Protein AF-0000000072250663 (afdb_homodimer)

Secondary structure (DSSP, 8-state):
-HHHHHHHHHHHHHHHHHIIIIIGGGT--HHHHHHHHHHHHHHHHHHHHHHHHHHHHHHSTTS--HHHHHHHHHHHHHHHHHHHHHHTT--GGGGGGHHHHHHHHHHHHHHHHHHHHHH--/-HHHHHHHHHHHHHHHHHHHHHTGGGT--HHHHHHHHHHHHHHHHHHHHHHHHHHHHHHSTTS--HHHHHHHHHHHHHHHHHHHHHHTT--GGGGGGHHHHHHHHHHHHHHHHHHHHHH--

Sequence (242 aa):
MWIAISALNLAFAVMLGAFGAHGLKAHAGPEQLAWWQTATDYFFYHALGLLALGILSKVLPHFPIKLSFLLIQIGILFFCGSLYIMALGLPRILGAITPIGGALMIAGWLVLAWNAFKYAKMWIAISALNLAFAVMLGAFGAHGLKAHAGPEQLAWWQTATDYFFYHALGLLALGILSKVLPHFPIKLSFLLIQIGILFFCGSLYIMALGLPRILGAITPIGGALMIAGWLVLAWNAFKYAK

Organism: Acinetobacter pittii (strain PHEA-2) (NCBI:txid871585)

pLDDT: mean 95.32, std 4.96, range [65.88, 98.88]

Solvent-accessible surface area (backbone atoms only — not comparable to full-atom values): 11766 Å² total; per-residue (Å²): 82,50,48,18,52,18,22,46,43,43,23,49,30,48,53,52,43,51,39,47,72,65,58,42,57,79,75,44,54,72,68,30,49,50,35,35,50,51,22,33,50,54,41,40,55,49,22,51,48,41,34,51,50,33,49,47,44,70,76,38,73,83,59,87,50,64,66,28,53,51,29,33,53,53,9,44,51,34,24,27,45,30,29,43,46,37,35,74,68,46,67,65,74,43,57,70,43,26,61,54,10,48,49,30,32,52,48,13,54,49,50,44,51,53,42,39,72,71,67,66,115,112,51,47,59,52,17,52,51,45,42,54,48,30,51,51,52,42,50,38,46,73,67,57,44,60,80,77,44,54,74,67,30,50,50,34,37,49,52,22,32,52,53,40,42,54,48,20,52,47,40,34,51,49,33,53,42,45,67,77,38,72,85,59,88,50,64,64,30,53,51,30,32,53,52,9,45,50,35,24,28,45,30,28,42,46,38,33,74,67,46,68,66,74,43,56,69,42,26,59,54,10,49,49,31,31,28,49,13,26,44,50,44,17,53,42,24,65,72,70,50,104

Structure (mmCIF, N/CA/C/O backbone):
data_AF-0000000072250663-model_v1
#
loop_
_entity.id
_entity.type
_entity.pdbx_description
1 polymer 'CTP synthetase'
#
loop_
_atom_site.group_PDB
_atom_site.id
_atom_site.type_symbol
_atom_site.label_atom_id
_atom_site.label_alt_id
_atom_site.label_comp_id
_atom_site.label_asym_id
_atom_site.label_entity_id
_atom_site.label_seq_id
_atom_site.pdbx_PDB_ins_code
_atom_site.Cartn_x
_atom_site.Cartn_y
_atom_site.Cartn_z
_atom_site.occupancy
_atom_site.B_iso_or_equiv
_atom_site.auth_seq_id
_atom_site.auth_comp_id
_atom_site.auth_asym_id
_atom_site.auth_atom_id
_atom_site.pdbx_PDB_model_num
ATOM 1 N N . MET A 1 1 ? -2.164 10.914 14.25 1 91.94 1 MET A N 1
ATOM 2 C CA . MET A 1 1 ? -3.055 9.766 14.336 1 91.94 1 MET A CA 1
ATOM 3 C C . MET A 1 1 ? -3.207 9.102 12.969 1 91.94 1 MET A C 1
ATOM 5 O O . MET A 1 1 ? -2.965 7.898 12.828 1 91.94 1 MET A O 1
ATOM 9 N N . TRP A 1 2 ? -3.322 9.812 11.938 1 96.31 2 TRP A N 1
ATOM 10 C CA . TRP A 1 2 ? -3.691 9.227 10.648 1 96.31 2 TRP A CA 1
ATOM 11 C C . TRP A 1 2 ? -2.467 8.672 9.93 1 96.31 2 TRP A C 1
ATOM 13 O O . TRP A 1 2 ? -2.58 7.758 9.109 1 96.31 2 TRP A O 1
ATOM 23 N N . ILE A 1 3 ? -1.306 9.172 10.25 1 97.56 3 ILE A N 1
ATOM 24 C CA . ILE A 1 3 ? -0.095 8.547 9.727 1 97.56 3 ILE A CA 1
ATOM 25 C C . ILE A 1 3 ? 0.054 7.145 10.297 1 97.56 3 ILE A C 1
ATOM 27 O O . ILE A 1 3 ? 0.344 6.195 9.562 1 97.56 3 ILE A O 1
ATOM 31 N N . ALA A 1 4 ? -0.204 6.992 11.555 1 97.94 4 ALA A N 1
ATOM 32 C CA . ALA A 1 4 ? -0.129 5.684 12.203 1 97.94 4 ALA A CA 1
ATOM 33 C C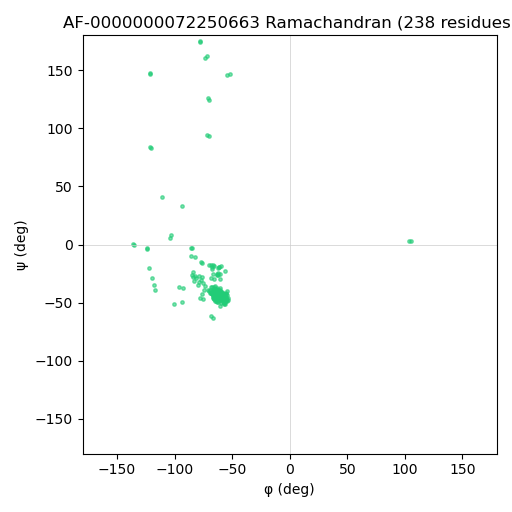 . ALA A 1 4 ? -1.173 4.727 11.633 1 97.94 4 ALA A C 1
ATOM 35 O O . ALA A 1 4 ? -0.864 3.574 11.32 1 97.94 4 ALA A O 1
ATOM 36 N N . ILE A 1 5 ? -2.332 5.18 11.477 1 98.12 5 ILE A N 1
ATOM 37 C CA . ILE A 1 5 ? -3.41 4.352 10.938 1 98.12 5 ILE A CA 1
ATOM 38 C C . ILE A 1 5 ? -3.078 3.934 9.508 1 98.12 5 ILE A C 1
ATOM 40 O O . ILE A 1 5 ? -3.289 2.779 9.133 1 98.12 5 ILE A O 1
ATOM 44 N N . SER A 1 6 ? -2.594 4.852 8.734 1 98.62 6 SER A N 1
ATOM 45 C CA . SER A 1 6 ? -2.217 4.539 7.355 1 98.62 6 SER A CA 1
ATOM 46 C C . SER A 1 6 ? -1.122 3.479 7.312 1 98.62 6 SER A C 1
ATOM 48 O O . SER A 1 6 ? -1.175 2.561 6.488 1 98.62 6 SER A O 1
ATOM 50 N N . ALA A 1 7 ? -0.166 3.627 8.172 1 98.62 7 ALA A N 1
ATOM 51 C CA . ALA A 1 7 ? 0.925 2.658 8.242 1 98.62 7 ALA A CA 1
ATOM 52 C C . ALA A 1 7 ? 0.412 1.279 8.648 1 98.62 7 ALA A C 1
ATOM 54 O O . ALA A 1 7 ? 0.867 0.261 8.125 1 98.62 7 ALA A O 1
ATOM 55 N N . LEU A 1 8 ? -0.469 1.208 9.57 1 98.56 8 LEU A N 1
ATOM 56 C CA . LEU A 1 8 ? -1.088 -0.053 9.961 1 98.56 8 LEU A CA 1
ATOM 57 C C . LEU A 1 8 ? -1.859 -0.665 8.797 1 98.56 8 LEU A C 1
ATOM 59 O O . LEU A 1 8 ? -1.795 -1.875 8.57 1 98.56 8 LEU A O 1
ATOM 63 N N . ASN A 1 9 ? -2.588 0.158 8.141 1 98.81 9 ASN A N 1
ATOM 64 C CA . ASN A 1 9 ? -3.287 -0.315 6.949 1 98.81 9 ASN A CA 1
ATOM 65 C C . ASN A 1 9 ? -2.324 -0.932 5.938 1 98.81 9 ASN A C 1
ATOM 67 O O . ASN A 1 9 ? -2.609 -1.981 5.363 1 98.81 9 ASN A O 1
ATOM 71 N N . LEU A 1 10 ? -1.223 -0.231 5.688 1 98.81 10 LEU A N 1
ATOM 72 C CA . LEU A 1 10 ? -0.253 -0.729 4.715 1 98.81 10 LEU A CA 1
ATOM 73 C C . LEU A 1 10 ? 0.358 -2.045 5.184 1 98.81 10 LEU A C 1
ATOM 75 O O . LEU A 1 10 ? 0.553 -2.963 4.387 1 98.81 10 LEU A O 1
ATOM 79 N N . ALA A 1 11 ? 0.622 -2.193 6.477 1 98.62 11 ALA A N 1
ATOM 80 C CA . ALA A 1 11 ? 1.111 -3.457 7.027 1 98.62 11 ALA A CA 1
ATOM 81 C C . ALA A 1 11 ? 0.094 -4.574 6.82 1 98.62 11 ALA A C 1
ATOM 83 O O . ALA A 1 11 ? 0.45 -5.672 6.387 1 98.62 11 ALA A O 1
ATOM 84 N N . PHE A 1 12 ? -1.12 -4.289 7.078 1 98.5 12 PHE A N 1
ATOM 85 C CA . PHE A 1 12 ? -2.172 -5.289 6.918 1 98.5 12 PHE A CA 1
ATOM 86 C C . PHE A 1 12 ? -2.348 -5.656 5.453 1 98.5 12 PHE A C 1
ATOM 88 O O . PHE A 1 12 ? -2.58 -6.824 5.125 1 98.5 12 PHE A O 1
ATOM 95 N N . ALA A 1 13 ? -2.271 -4.66 4.609 1 98.44 13 ALA A N 1
ATOM 96 C CA . ALA A 1 13 ? -2.396 -4.934 3.182 1 98.44 13 ALA A CA 1
ATOM 97 C C . ALA A 1 13 ? -1.308 -5.895 2.711 1 98.44 13 ALA A C 1
ATOM 99 O O . ALA A 1 13 ? -1.574 -6.809 1.926 1 98.44 13 ALA A O 1
ATOM 100 N N . VAL A 1 14 ? -0.106 -5.66 3.234 1 98 14 VAL A N 1
ATOM 101 C CA . VAL A 1 14 ? 0.982 -6.562 2.879 1 98 14 VAL A CA 1
ATOM 102 C C . VAL A 1 14 ? 0.678 -7.969 3.4 1 98 14 VAL A C 1
ATOM 104 O O . VAL A 1 14 ? 0.829 -8.953 2.672 1 98 14 VAL A O 1
ATOM 107 N N . MET A 1 15 ? 0.278 -8.078 4.59 1 96.44 15 MET A N 1
ATOM 108 C CA . MET A 1 15 ? -0.021 -9.367 5.215 1 96.44 15 MET A CA 1
ATOM 109 C C . MET A 1 15 ? -1.106 -10.109 4.441 1 96.44 15 MET A C 1
ATOM 111 O O . MET A 1 15 ? -0.959 -11.289 4.137 1 96.44 15 MET A O 1
ATOM 115 N N . LEU A 1 16 ? -2.133 -9.422 4.129 1 96.69 16 LEU A N 1
ATOM 116 C CA . LEU A 1 16 ? -3.262 -10.031 3.438 1 96.69 16 LEU A CA 1
ATOM 117 C C . LEU A 1 16 ? -2.896 -10.367 1.996 1 96.69 16 LEU A C 1
ATOM 119 O O . LEU A 1 16 ? -3.33 -11.398 1.467 1 96.69 16 LEU A O 1
ATOM 123 N N . GLY A 1 17 ? -2.162 -9.5 1.396 1 94.81 17 GLY A N 1
ATOM 124 C CA . GLY A 1 17 ? -1.666 -9.828 0.07 1 94.81 1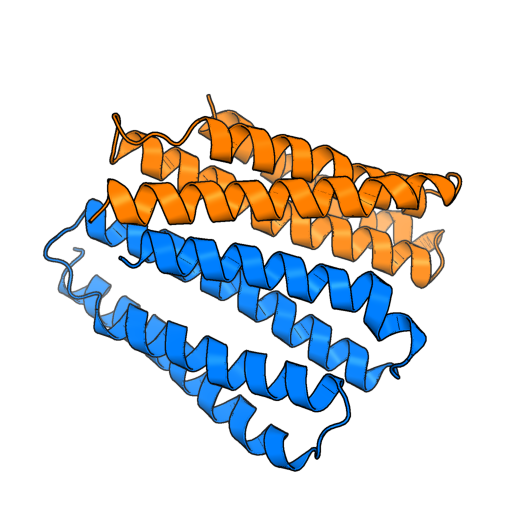7 GLY A CA 1
ATOM 125 C C . GLY A 1 17 ? -0.814 -11.078 0.045 1 94.81 17 GLY A C 1
ATOM 126 O O . GLY A 1 17 ? -0.962 -11.922 -0.845 1 94.81 17 GLY A O 1
ATOM 127 N N . ALA A 1 18 ? 0.094 -11.227 0.979 1 89.06 18 ALA A N 1
ATOM 128 C CA . ALA A 1 18 ? 0.933 -12.422 1.096 1 89.06 18 ALA A CA 1
ATOM 129 C C . ALA A 1 18 ? 0.086 -13.672 1.314 1 89.06 18 ALA A C 1
ATOM 131 O O . ALA A 1 18 ? 0.34 -14.711 0.708 1 89.06 18 ALA A O 1
ATOM 132 N N . PHE A 1 19 ? 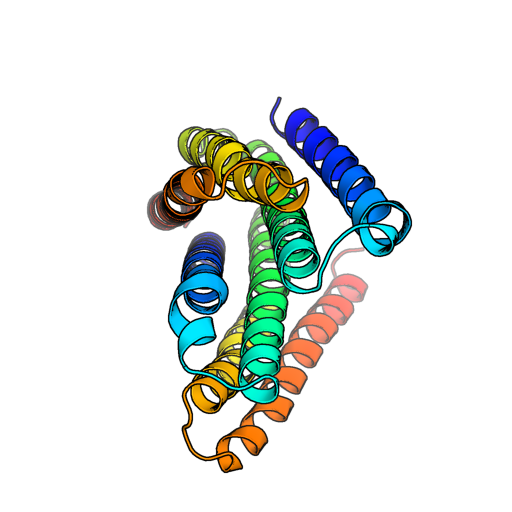-0.857 -13.562 2.094 1 90.19 19 PHE A N 1
ATOM 133 C CA . PHE A 1 19 ? -1.764 -14.672 2.344 1 90.19 19 PHE A CA 1
ATOM 134 C C . PHE A 1 19 ? -2.49 -15.078 1.065 1 90.19 19 PHE A C 1
ATOM 136 O O . PHE A 1 19 ? -2.715 -16.266 0.822 1 90.19 19 PHE A O 1
ATOM 143 N N . GLY A 1 20 ? -2.916 -14.148 0.324 1 89.5 20 GLY A N 1
ATOM 144 C CA . GLY A 1 20 ? -3.551 -14.438 -0.952 1 89.5 20 GLY A CA 1
ATOM 145 C C . GLY A 1 20 ? -2.656 -15.211 -1.903 1 89.5 20 GLY A C 1
ATOM 146 O O . GLY A 1 20 ? -3.096 -16.172 -2.525 1 89.5 20 GLY A O 1
ATOM 147 N N . ALA A 1 21 ? -1.421 -14.883 -1.973 1 82.56 21 ALA A N 1
ATOM 148 C CA . ALA A 1 21 ? -0.472 -15.453 -2.924 1 82.56 21 ALA A CA 1
ATOM 149 C C . ALA A 1 21 ? 0.012 -16.828 -2.461 1 82.56 21 ALA A C 1
ATOM 151 O O . ALA A 1 21 ? 0.328 -17.688 -3.283 1 82.56 21 ALA A O 1
ATOM 152 N N . HIS A 1 22 ? 0.017 -17.094 -1.148 1 78.62 22 HIS A N 1
ATOM 153 C CA . HIS A 1 22 ? 0.624 -18.328 -0.64 1 78.62 22 HIS A CA 1
ATOM 154 C C . HIS A 1 22 ? -0.415 -19.219 0.034 1 78.62 22 HIS A C 1
ATOM 156 O O . HIS A 1 22 ? -0.394 -20.438 -0.134 1 78.62 22 HIS A O 1
ATOM 162 N N . GLY A 1 23 ? -1.2 -18.672 0.668 1 79.62 23 GLY A N 1
ATOM 163 C CA . GLY A 1 23 ? -2.131 -19.422 1.495 1 79.62 23 GLY A CA 1
ATOM 164 C C . GLY A 1 23 ? -3.447 -19.703 0.8 1 79.62 23 GLY A C 1
ATOM 165 O O . GLY A 1 23 ? -3.869 -20.859 0.712 1 79.62 23 GLY A O 1
ATOM 166 N N . LEU A 1 24 ? -4.086 -18.766 0.216 1 85.88 24 LEU A N 1
ATOM 167 C CA . LEU A 1 24 ? -5.426 -18.859 -0.351 1 85.88 24 LEU A CA 1
ATOM 168 C C . LEU A 1 24 ? -5.395 -19.578 -1.694 1 85.88 24 LEU A C 1
ATOM 170 O O . LEU A 1 24 ? -6.344 -20.281 -2.049 1 85.88 24 LEU A O 1
ATOM 174 N N . LYS A 1 25 ? -4.305 -19.438 -2.379 1 81.31 25 LYS A N 1
ATOM 175 C CA . LYS A 1 25 ? -4.188 -19.969 -3.732 1 81.31 25 LYS A CA 1
ATOM 176 C C . LYS A 1 25 ? -4.379 -21.484 -3.744 1 81.31 25 LYS A C 1
ATOM 178 O O . LYS A 1 25 ? -4.922 -22.047 -4.703 1 81.31 25 LYS A O 1
ATOM 183 N N . ALA A 1 26 ? -4.129 -22.141 -2.705 1 83.44 26 ALA A N 1
ATOM 184 C CA . ALA A 1 26 ? -4.207 -23.594 -2.615 1 83.44 26 ALA A CA 1
ATOM 185 C C . ALA A 1 26 ? -5.645 -24.047 -2.381 1 83.44 26 ALA A C 1
ATOM 187 O O . ALA A 1 26 ? -5.969 -25.219 -2.578 1 83.44 26 ALA A O 1
ATOM 188 N N . HIS A 1 27 ? -6.484 -23.141 -2.1 1 87.25 27 HIS A N 1
ATOM 189 C CA . HIS A 1 27 ? -7.785 -23.594 -1.621 1 87.25 27 HIS A CA 1
ATOM 190 C C . HIS A 1 27 ? -8.922 -22.828 -2.289 1 87.25 27 HIS A C 1
ATOM 192 O O . HIS A 1 27 ? -10.094 -23.125 -2.064 1 87.25 27 HIS A O 1
ATOM 198 N N . ALA A 1 28 ? -8.625 -21.953 -3.115 1 90.62 28 ALA A N 1
ATOM 199 C CA . ALA A 1 28 ? -9.656 -21.047 -3.646 1 90.62 28 ALA A CA 1
ATOM 200 C C . ALA A 1 28 ? -9.734 -21.156 -5.168 1 90.62 28 ALA A C 1
ATOM 202 O O . ALA A 1 28 ? -8.734 -21.438 -5.828 1 90.62 28 ALA A O 1
ATOM 203 N N . GLY A 1 29 ? -10.938 -20.984 -5.637 1 91.56 29 GLY A N 1
ATOM 204 C CA . GLY A 1 29 ? -11.125 -20.922 -7.078 1 91.56 29 GLY A CA 1
ATOM 205 C C . GLY A 1 29 ? -10.734 -19.578 -7.672 1 91.56 29 GLY A C 1
ATOM 206 O O . GLY A 1 29 ? -10.352 -18.672 -6.945 1 91.56 29 GLY A O 1
ATOM 207 N N . PRO A 1 30 ? -10.781 -19.453 -9 1 91.06 30 PRO A N 1
ATOM 208 C CA . PRO A 1 30 ? -10.344 -18.234 -9.688 1 91.06 30 PRO A CA 1
ATOM 209 C C . PRO A 1 30 ? -11.148 -17.016 -9.281 1 91.06 30 PRO A C 1
ATOM 211 O O . PRO A 1 30 ? -10.586 -15.914 -9.172 1 91.06 30 PRO A O 1
ATOM 214 N N . GLU A 1 31 ? -12.438 -17.188 -9.117 1 93.62 31 GLU A N 1
ATOM 215 C CA . GLU A 1 31 ? -13.266 -16.047 -8.734 1 93.62 31 GLU A CA 1
ATOM 216 C C . GLU A 1 31 ? -12.898 -15.531 -7.355 1 93.62 31 GLU A C 1
ATOM 218 O O . GLU A 1 31 ? -12.797 -14.32 -7.148 1 93.62 31 GLU A O 1
ATOM 223 N N . GLN A 1 32 ? -12.742 -16.391 -6.441 1 94.94 32 GLN A N 1
ATOM 224 C CA . GLN A 1 32 ? -12.344 -16.031 -5.086 1 94.94 32 GLN A CA 1
ATOM 225 C C . GLN A 1 32 ? -10.992 -15.336 -5.07 1 94.94 32 GLN A C 1
ATOM 227 O O . GLN A 1 32 ? -10.805 -14.344 -4.355 1 94.94 32 GLN A O 1
ATOM 232 N N . LEU A 1 33 ? -10.125 -15.805 -5.883 1 93.62 33 LEU A N 1
ATOM 233 C CA . LEU A 1 33 ? -8.805 -15.195 -5.973 1 93.62 33 LEU A CA 1
ATOM 234 C C . LEU A 1 33 ? -8.883 -13.797 -6.57 1 93.62 33 LEU A C 1
ATOM 236 O O . LEU A 1 33 ? -8.156 -12.898 -6.148 1 93.62 33 LEU A O 1
ATOM 240 N N . ALA A 1 34 ? -9.734 -13.648 -7.477 1 94.25 34 ALA A N 1
ATOM 241 C CA . ALA A 1 34 ? -9.93 -12.336 -8.086 1 94.25 34 ALA A CA 1
ATOM 242 C C . ALA A 1 34 ? -10.484 -11.336 -7.07 1 94.25 34 ALA A C 1
ATOM 244 O O . ALA A 1 34 ? -10.055 -10.18 -7.031 1 94.25 34 ALA A O 1
ATOM 245 N N . TRP A 1 35 ? -11.43 -11.773 -6.262 1 96.06 35 TRP A N 1
ATOM 246 C CA . TRP A 1 35 ? -11.953 -10.922 -5.203 1 96.06 35 TRP A CA 1
ATOM 247 C C . TRP A 1 35 ? -10.852 -10.516 -4.23 1 96.06 35 TRP A C 1
ATOM 249 O O . TRP A 1 35 ? -10.75 -9.344 -3.854 1 96.06 35 TRP A O 1
ATOM 259 N N . TRP A 1 36 ? -10.094 -11.414 -3.865 1 97 36 TRP A N 1
ATOM 260 C CA . TRP A 1 36 ? -9.023 -11.148 -2.912 1 97 36 TRP A CA 1
ATOM 261 C C . TRP A 1 36 ? -8.016 -10.156 -3.484 1 97 36 TRP A C 1
ATOM 263 O O . TRP A 1 36 ? -7.602 -9.219 -2.797 1 97 36 TRP A O 1
ATOM 273 N N . GLN A 1 37 ? -7.691 -10.383 -4.715 1 95.62 37 GLN A N 1
ATOM 274 C CA . GLN A 1 37 ? -6.738 -9.477 -5.355 1 95.62 37 GLN A CA 1
ATOM 275 C C . GLN A 1 37 ? -7.301 -8.062 -5.445 1 95.62 37 GLN A C 1
ATOM 277 O O . GLN A 1 37 ? -6.59 -7.09 -5.176 1 95.62 37 GLN A O 1
ATOM 282 N N . THR A 1 38 ? -8.492 -7.961 -5.871 1 97.31 38 THR A N 1
ATOM 283 C CA . THR A 1 38 ? -9.125 -6.648 -5.941 1 97.31 38 THR A CA 1
ATOM 284 C C . THR A 1 38 ? -9.109 -5.969 -4.578 1 97.31 38 THR A C 1
ATOM 286 O O . THR A 1 38 ? -8.742 -4.797 -4.469 1 97.31 38 THR A O 1
ATOM 289 N N . ALA A 1 39 ? -9.516 -6.695 -3.584 1 98.31 39 ALA A N 1
ATOM 290 C CA . ALA A 1 39 ? -9.5 -6.16 -2.225 1 98.31 39 ALA A CA 1
ATOM 291 C C . ALA A 1 39 ? -8.102 -5.676 -1.841 1 98.31 39 ALA A C 1
ATOM 293 O O . ALA A 1 39 ? -7.941 -4.578 -1.305 1 98.31 39 ALA A O 1
ATOM 294 N N . THR A 1 40 ? -7.164 -6.438 -2.104 1 98 40 THR A N 1
ATOM 295 C CA . THR A 1 40 ? -5.793 -6.129 -1.715 1 98 40 THR A CA 1
ATOM 296 C C . THR A 1 40 ? -5.289 -4.887 -2.449 1 98 40 THR A C 1
ATOM 298 O O . THR A 1 40 ? -4.699 -3.994 -1.839 1 98 40 THR A O 1
ATOM 301 N N . ASP A 1 41 ? -5.559 -4.824 -3.719 1 97.62 41 ASP A N 1
ATOM 302 C CA . ASP A 1 41 ? -5.145 -3.664 -4.5 1 97.62 41 ASP A CA 1
ATOM 303 C C . ASP A 1 41 ? -5.777 -2.383 -3.961 1 97.62 41 ASP A C 1
ATOM 305 O O . ASP A 1 41 ? -5.078 -1.395 -3.719 1 97.62 41 ASP A O 1
ATOM 309 N N . TYR A 1 42 ? -7 -2.395 -3.832 1 98.56 42 TYR A N 1
ATOM 310 C CA . TYR A 1 42 ? -7.707 -1.207 -3.361 1 98.56 42 TYR A CA 1
ATOM 311 C C . TYR A 1 42 ? -7.277 -0.842 -1.945 1 98.56 42 TYR A C 1
ATOM 313 O O . TYR A 1 42 ? -7.23 0.338 -1.588 1 98.56 42 TYR A O 1
ATOM 321 N N . PHE A 1 43 ? -7.035 -1.889 -1.104 1 98.81 43 PHE A N 1
ATOM 322 C CA . PHE A 1 43 ? -6.52 -1.651 0.239 1 98.81 43 PHE A CA 1
ATOM 323 C C . PHE A 1 43 ? -5.203 -0.882 0.186 1 98.81 43 PHE A C 1
ATOM 325 O O . PHE A 1 43 ? -5.062 0.166 0.82 1 98.81 43 PHE A O 1
ATOM 332 N N . PHE A 1 44 ? -4.305 -1.257 -0.635 1 98.56 44 PHE A N 1
ATOM 333 C CA . PHE A 1 44 ? -3.029 -0.572 -0.796 1 98.56 44 PHE A CA 1
ATOM 334 C C . PHE A 1 44 ? -3.236 0.847 -1.313 1 98.56 44 PHE A C 1
ATOM 336 O O . PHE A 1 44 ? -2.662 1.798 -0.78 1 98.56 44 PHE A O 1
ATOM 343 N N . TYR A 1 45 ? -4.043 1.014 -2.402 1 98.56 45 TYR A N 1
ATOM 344 C CA . TYR A 1 45 ? -4.258 2.322 -3.008 1 98.56 45 TYR A CA 1
ATOM 345 C C . TYR A 1 45 ? -4.766 3.322 -1.976 1 98.56 45 TYR A C 1
ATOM 347 O O . TYR A 1 45 ? -4.242 4.434 -1.871 1 98.56 45 TYR A O 1
ATOM 355 N N . HIS A 1 46 ? -5.637 2.906 -1.279 1 98.88 46 HIS A N 1
ATOM 356 C CA . HIS A 1 46 ? -6.281 3.859 -0.382 1 98.88 46 HIS A CA 1
ATOM 357 C C . HIS A 1 46 ? -5.477 4.035 0.902 1 98.88 46 HIS A C 1
ATOM 359 O O . HIS A 1 46 ? -5.488 5.113 1.504 1 98.88 46 HIS A O 1
ATOM 365 N N . ALA A 1 47 ? -4.785 2.955 1.321 1 98.88 47 ALA A N 1
ATOM 366 C CA . ALA A 1 47 ? -3.865 3.127 2.443 1 98.88 47 ALA A CA 1
ATOM 367 C C . ALA A 1 47 ? -2.766 4.129 2.104 1 98.88 47 ALA A C 1
ATOM 369 O O . ALA A 1 47 ? -2.406 4.969 2.932 1 98.88 47 ALA A O 1
ATOM 370 N N . LEU A 1 48 ? -2.244 4.059 0.926 1 98.75 48 LEU A N 1
ATOM 371 C CA . LEU A 1 48 ? -1.27 5.039 0.458 1 98.75 48 LEU A CA 1
ATOM 372 C C . LEU A 1 48 ? -1.894 6.43 0.368 1 98.75 48 LEU A C 1
ATOM 374 O O . LEU A 1 48 ? -1.253 7.426 0.71 1 98.75 48 LEU A O 1
ATOM 378 N N . GLY A 1 49 ? -3.08 6.488 -0.153 1 98.81 49 GLY A N 1
ATOM 379 C CA . GLY A 1 49 ? -3.801 7.754 -0.159 1 98.81 49 GLY A CA 1
ATOM 380 C C . GLY A 1 49 ? -3.949 8.359 1.223 1 98.81 49 GLY A C 1
ATOM 381 O O . GLY A 1 49 ? -3.736 9.562 1.403 1 98.81 49 GLY A O 1
ATOM 382 N N . LEU A 1 50 ? -4.344 7.531 2.186 1 98.81 50 LEU A N 1
ATOM 383 C CA . LEU A 1 50 ? -4.48 8.016 3.557 1 98.81 50 LEU A CA 1
ATOM 384 C C . LEU A 1 50 ? -3.141 8.508 4.094 1 98.81 50 LEU A C 1
ATOM 386 O O . LEU A 1 50 ? -3.096 9.484 4.855 1 98.81 50 LEU A O 1
ATOM 390 N N . LEU A 1 51 ? -2.072 7.824 3.768 1 98.62 51 LEU A N 1
ATOM 391 C CA . LEU A 1 51 ? -0.746 8.273 4.172 1 98.62 51 LEU A CA 1
ATOM 392 C C . LEU A 1 51 ? -0.438 9.648 3.584 1 98.62 51 LEU A C 1
ATOM 394 O O . LEU A 1 51 ? 0.053 10.531 4.289 1 98.62 51 LEU A O 1
ATOM 398 N N . ALA A 1 52 ? -0.735 9.852 2.312 1 98.44 52 ALA A N 1
ATOM 399 C CA . ALA A 1 52 ? -0.556 11.148 1.672 1 98.44 52 ALA A CA 1
ATOM 400 C C . ALA A 1 52 ? -1.37 12.227 2.383 1 98.44 52 ALA A C 1
ATOM 402 O O . ALA A 1 52 ? -0.873 13.328 2.629 1 98.44 52 ALA A O 1
ATOM 403 N N . LEU A 1 53 ? -2.586 11.914 2.682 1 98.19 53 LEU A N 1
ATOM 404 C CA . LEU A 1 53 ? -3.428 12.867 3.395 1 98.19 53 LEU A CA 1
ATOM 405 C C . LEU A 1 53 ? -2.859 13.164 4.777 1 98.19 53 LEU A C 1
ATOM 407 O O . LEU A 1 53 ? -2.961 14.297 5.266 1 98.19 53 LEU A O 1
ATOM 411 N N . GLY A 1 54 ? -2.395 12.078 5.449 1 97.31 54 GLY A N 1
ATOM 412 C CA . GLY A 1 54 ? -1.737 12.297 6.727 1 97.31 54 GLY A CA 1
ATOM 413 C C . GLY A 1 54 ? -0.592 13.289 6.648 1 97.31 54 GLY A C 1
ATOM 414 O O . GLY A 1 54 ? -0.465 14.164 7.504 1 97.31 54 GLY A O 1
ATOM 415 N N . ILE A 1 55 ? 0.243 13.227 5.68 1 96.94 55 ILE A N 1
ATOM 416 C CA . ILE A 1 55 ? 1.348 14.148 5.453 1 96.94 55 ILE A CA 1
ATOM 417 C C . ILE A 1 55 ? 0.798 15.547 5.148 1 96.94 55 ILE A C 1
ATOM 419 O O . ILE A 1 55 ? 1.282 16.547 5.691 1 96.94 55 ILE A O 1
ATOM 423 N N . LEU A 1 56 ? -0.19 15.578 4.277 1 96.25 56 LEU A N 1
ATOM 424 C CA . LEU A 1 56 ? -0.82 16.844 3.932 1 96.25 56 LEU A CA 1
ATOM 425 C C . LEU A 1 56 ? -1.31 17.578 5.184 1 96.25 56 LEU A C 1
ATOM 427 O O . LEU A 1 56 ? -1.187 18.797 5.285 1 96.25 56 LEU A O 1
ATOM 431 N N . SER A 1 57 ? -1.847 16.859 6.113 1 95.19 57 SER A N 1
ATOM 432 C CA . SER A 1 57 ? -2.377 17.453 7.332 1 95.19 57 SER A CA 1
ATOM 433 C C . SER A 1 57 ? -1.266 18.062 8.18 1 95.19 57 SER A C 1
ATOM 435 O O . SER A 1 57 ? -1.515 18.969 8.984 1 95.19 57 SER A O 1
ATOM 437 N N . LYS A 1 58 ? -0.098 17.562 8.016 1 94.06 58 LYS A N 1
ATOM 438 C CA . LYS A 1 58 ? 1.041 18.156 8.711 1 94.06 58 LYS A CA 1
ATOM 439 C C . LYS A 1 58 ? 1.517 19.422 8.016 1 94.06 58 LYS A C 1
ATOM 441 O O . LYS A 1 58 ? 1.991 20.359 8.672 1 94.06 58 LYS A O 1
ATOM 446 N N . VAL A 1 59 ? 1.42 19.516 6.758 1 93.69 59 VAL A N 1
ATOM 447 C CA . VAL A 1 59 ? 1.838 20.656 5.945 1 93.69 59 VAL A CA 1
ATOM 448 C C . VAL A 1 59 ? 0.818 21.781 6.074 1 93.69 59 VAL A C 1
ATOM 450 O O . VAL A 1 59 ? 1.19 22.953 6.168 1 93.69 59 VAL A O 1
ATOM 453 N N . LEU A 1 60 ? -0.41 21.391 6.039 1 94.06 60 LEU A N 1
ATOM 454 C CA . LEU A 1 60 ? -1.516 22.328 6.156 1 94.06 60 LEU A CA 1
ATOM 455 C C . LEU A 1 60 ? -2.391 22 7.359 1 94.06 60 LEU A C 1
ATOM 457 O O . LEU A 1 60 ? -3.486 21.453 7.203 1 94.06 60 LEU A O 1
ATOM 461 N N . PRO A 1 61 ? -2.031 22.422 8.508 1 91 61 PRO A N 1
ATOM 462 C CA . PRO A 1 61 ? -2.686 21.969 9.742 1 91 61 PRO A CA 1
ATOM 463 C C . PRO A 1 61 ? -4.129 22.453 9.852 1 91 61 PRO A C 1
ATOM 465 O O . PRO A 1 61 ? -4.934 21.844 10.562 1 91 61 PRO A O 1
ATOM 468 N N . HIS A 1 62 ? -4.57 23.5 9.117 1 92.69 62 HIS A N 1
ATOM 469 C CA . HIS A 1 62 ? -5.926 24.016 9.25 1 92.69 62 HIS A CA 1
ATOM 470 C C . HIS A 1 62 ? -6.805 23.578 8.086 1 92.69 62 HIS A C 1
ATOM 472 O O . HIS A 1 62 ? -7.977 23.953 8.016 1 92.69 62 HIS A O 1
ATOM 478 N N . PHE A 1 63 ? -6.348 22.75 7.184 1 93.81 63 PHE A N 1
ATOM 479 C CA . PHE A 1 63 ? -7.086 22.219 6.043 1 93.81 63 PHE A CA 1
ATOM 480 C C . PHE A 1 63 ? -8.156 21.234 6.504 1 93.81 63 PHE A C 1
ATOM 482 O O . PHE A 1 63 ? -7.895 20.359 7.332 1 93.81 63 PHE A O 1
ATOM 489 N N . PRO A 1 64 ? -9.445 21.469 6.121 1 95.81 64 PRO A N 1
ATOM 490 C CA . PRO A 1 64 ? -10.508 20.547 6.555 1 95.81 64 PRO A CA 1
ATOM 491 C C . PRO A 1 64 ? -10.414 19.188 5.883 1 95.81 64 PRO A C 1
ATOM 493 O O . PRO A 1 64 ? -11.086 18.938 4.875 1 95.81 64 PRO A O 1
ATOM 496 N N . ILE A 1 65 ? -9.789 18.297 6.48 1 96.12 65 ILE A N 1
ATOM 497 C CA . ILE A 1 65 ? -9.43 17.047 5.824 1 96.12 65 ILE A CA 1
ATOM 498 C C . ILE A 1 65 ? -9.984 15.875 6.625 1 96.12 65 ILE A C 1
ATOM 500 O O . ILE A 1 65 ? -9.93 14.727 6.172 1 96.12 65 ILE A O 1
ATOM 504 N N . LYS A 1 66 ? -10.633 16.062 7.766 1 97.12 66 LYS A N 1
ATOM 505 C CA . LYS A 1 66 ? -11.023 15.008 8.703 1 97.12 66 LYS A CA 1
ATOM 506 C C . LYS A 1 66 ? -12.078 14.094 8.086 1 97.12 66 LYS A C 1
ATOM 508 O O . LYS A 1 66 ? -12.016 12.875 8.234 1 97.12 66 LYS A O 1
ATOM 513 N N . LEU A 1 67 ? -12.992 14.711 7.453 1 98.25 67 LEU A N 1
ATOM 514 C CA . LEU A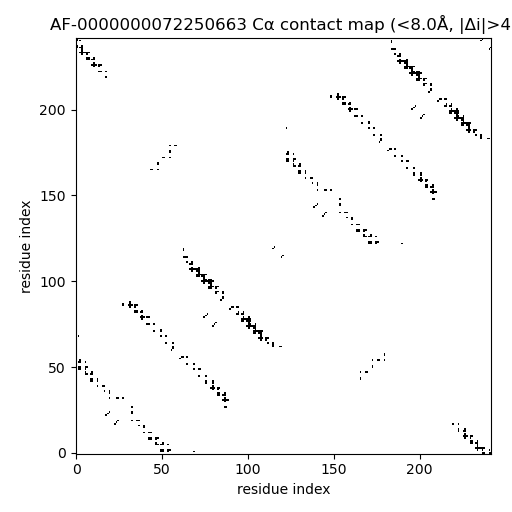 1 67 ? -14.078 13.922 6.879 1 98.25 67 LEU A CA 1
ATOM 515 C C . LEU A 1 67 ? -13.547 13 5.777 1 98.25 67 LEU A C 1
ATOM 517 O O . LEU A 1 67 ? -14.016 11.867 5.637 1 98.25 67 LEU A O 1
ATOM 521 N N . SER A 1 68 ? -12.625 13.414 4.98 1 98.75 68 SER A N 1
ATOM 522 C CA . SER A 1 68 ? -12.008 12.57 3.965 1 98.75 68 SER A CA 1
ATOM 523 C C . SER A 1 68 ? -11.336 11.352 4.594 1 98.75 68 SER A C 1
ATOM 525 O O . SER A 1 68 ? -11.508 10.227 4.113 1 98.75 68 SER A O 1
ATOM 527 N N . PHE A 1 69 ? -10.625 11.555 5.684 1 98.69 69 PHE A N 1
ATOM 528 C CA . PHE A 1 69 ? -9.984 10.453 6.395 1 98.69 69 PHE A CA 1
ATOM 529 C C . PHE A 1 69 ? -11.016 9.406 6.793 1 98.69 69 PHE A C 1
ATOM 531 O O . PHE A 1 69 ? -10.844 8.219 6.508 1 98.69 69 PHE A O 1
ATOM 538 N N . LEU A 1 70 ? -12.039 9.867 7.387 1 98.75 70 LEU A N 1
ATOM 539 C CA . LEU A 1 70 ? -13.023 8.969 7.969 1 98.75 70 LEU A CA 1
ATOM 540 C C . LEU A 1 70 ? -13.75 8.18 6.883 1 98.75 70 LEU A C 1
ATOM 542 O O . LEU A 1 70 ? -13.906 6.961 6.988 1 98.75 70 LEU A O 1
ATOM 546 N N . LEU A 1 71 ? -14.156 8.836 5.867 1 98.88 71 LEU A N 1
ATOM 547 C CA . LEU A 1 71 ? -14.906 8.195 4.797 1 98.88 71 LEU A CA 1
ATOM 548 C C . LEU A 1 71 ? -14.055 7.152 4.078 1 98.88 71 LEU A C 1
ATOM 550 O O . LEU A 1 71 ? -14.508 6.031 3.832 1 98.88 71 LEU A O 1
ATOM 554 N N . ILE A 1 72 ? -12.867 7.523 3.777 1 98.88 72 ILE A N 1
ATOM 555 C CA . ILE A 1 72 ? -11.984 6.609 3.062 1 98.88 72 ILE A CA 1
ATOM 556 C C . ILE A 1 72 ? -11.648 5.414 3.951 1 98.88 72 ILE A C 1
ATOM 558 O O . ILE A 1 72 ? -11.688 4.27 3.5 1 98.88 72 ILE A O 1
ATOM 562 N N . GLN A 1 73 ? -11.406 5.582 5.238 1 98.88 73 GLN A N 1
ATOM 563 C CA . GLN A 1 73 ? -11.078 4.492 6.148 1 98.88 73 GLN A CA 1
ATOM 564 C C . GLN A 1 73 ? -12.258 3.533 6.305 1 98.88 73 GLN A C 1
ATOM 566 O O . GLN A 1 73 ? -12.086 2.314 6.238 1 98.88 73 GLN A O 1
ATOM 571 N N . ILE A 1 74 ? -13.398 4.082 6.52 1 98.88 74 ILE A N 1
ATOM 572 C CA . ILE A 1 74 ? -14.586 3.244 6.648 1 98.88 74 ILE A CA 1
ATOM 573 C C . ILE A 1 74 ? -14.859 2.527 5.328 1 98.88 74 ILE A C 1
ATOM 575 O O . ILE A 1 74 ? -15.242 1.355 5.32 1 98.88 74 ILE A O 1
ATOM 579 N N . GLY A 1 75 ? -14.656 3.219 4.262 1 98.88 75 GLY A N 1
ATOM 580 C CA . GLY A 1 75 ? -14.797 2.617 2.943 1 98.88 75 GLY A CA 1
ATOM 581 C C . GLY A 1 75 ? -13.875 1.431 2.732 1 98.88 75 GLY A C 1
ATOM 582 O O . GLY A 1 75 ? -14.281 0.412 2.17 1 98.88 75 GLY A O 1
ATOM 583 N N . ILE A 1 76 ? -12.625 1.552 3.164 1 98.81 76 ILE A N 1
ATOM 584 C CA . ILE A 1 76 ? -11.672 0.449 3.088 1 98.81 76 ILE A CA 1
ATOM 585 C C . ILE A 1 76 ? -12.242 -0.771 3.811 1 98.81 76 ILE A C 1
ATOM 587 O O . ILE A 1 76 ? -12.219 -1.882 3.273 1 98.81 76 ILE A O 1
ATOM 591 N N . LEU A 1 77 ? -12.766 -0.592 4.961 1 98.62 77 LEU A N 1
ATOM 592 C CA . LEU A 1 77 ? -13.242 -1.702 5.773 1 98.62 77 LEU A CA 1
ATOM 593 C C . LEU A 1 77 ? -14.43 -2.393 5.109 1 98.62 77 LEU A C 1
ATOM 595 O O . LEU A 1 77 ? -14.469 -3.621 5.02 1 98.62 77 LEU A O 1
ATOM 599 N N . PHE A 1 78 ? -15.273 -1.598 4.602 1 98.5 78 PHE A N 1
ATOM 600 C CA . PHE A 1 78 ? -16.484 -2.18 4.02 1 98.5 78 PHE A CA 1
ATOM 601 C C . PHE A 1 78 ? -16.188 -2.771 2.648 1 98.5 78 PHE A C 1
ATOM 603 O O . PHE A 1 78 ? -16.656 -3.863 2.322 1 98.5 78 PHE A O 1
ATOM 610 N N . PHE A 1 79 ? -15.492 -2.094 1.806 1 98.69 79 PHE A N 1
ATOM 611 C CA . PHE A 1 79 ? -15.195 -2.545 0.452 1 98.69 79 PHE A CA 1
ATOM 612 C C . PHE A 1 79 ? -14.258 -3.748 0.477 1 98.69 79 PHE A C 1
ATOM 614 O O . PHE A 1 79 ? -14.633 -4.84 0.042 1 98.69 79 PHE A O 1
ATOM 621 N N . CYS A 1 80 ? -13.062 -3.562 1.021 1 98.62 80 CYS A N 1
ATOM 622 C CA . CYS A 1 80 ? -12.062 -4.625 1.044 1 98.62 80 CYS A CA 1
ATOM 623 C C . CYS A 1 80 ? -12.477 -5.742 1.993 1 98.62 80 CYS A C 1
ATOM 625 O O . CYS A 1 80 ? -12.297 -6.922 1.684 1 98.62 80 CYS A O 1
ATOM 627 N N . GLY A 1 81 ? -13.016 -5.352 3.16 1 97.94 81 GLY A N 1
ATOM 628 C CA . GLY A 1 81 ? -13.445 -6.355 4.121 1 97.94 81 GLY A CA 1
ATOM 629 C C . GLY A 1 81 ? -14.453 -7.336 3.553 1 97.94 81 GLY A C 1
ATOM 630 O O . GLY A 1 81 ? -14.328 -8.547 3.734 1 97.94 81 GLY A O 1
ATOM 631 N N . SER A 1 82 ? -15.438 -6.809 2.85 1 97.94 82 SER A N 1
ATOM 632 C CA . SER A 1 82 ? -16.469 -7.676 2.283 1 97.94 82 SER A CA 1
ATOM 633 C C . SER A 1 82 ? -15.891 -8.594 1.213 1 97.94 82 SER A C 1
ATOM 635 O O . SER A 1 82 ? -16.234 -9.781 1.152 1 97.94 82 SER A O 1
ATOM 637 N N . LEU A 1 83 ? -15 -8.109 0.436 1 97.94 83 LEU A N 1
ATOM 638 C CA . LEU A 1 83 ? -14.391 -8.914 -0.614 1 97.94 83 LEU A CA 1
ATOM 639 C C . LEU A 1 83 ? -13.492 -10 -0.018 1 97.94 83 LEU A C 1
ATOM 641 O O . LEU A 1 83 ? -13.477 -11.133 -0.504 1 97.94 83 LEU A O 1
ATOM 645 N N . TYR A 1 84 ? -12.742 -9.664 1.054 1 97.56 84 TYR A N 1
ATOM 646 C CA . TYR A 1 84 ? -11.914 -10.672 1.713 1 97.56 84 TYR A CA 1
ATOM 647 C C . TYR A 1 84 ? -12.781 -11.789 2.293 1 97.56 84 TYR A C 1
ATOM 649 O O . TYR A 1 84 ? -12.469 -12.969 2.135 1 97.56 84 TYR A O 1
ATOM 657 N N . ILE A 1 85 ? -13.805 -11.406 2.941 1 96.56 85 ILE A N 1
ATOM 658 C CA . ILE A 1 85 ? -14.688 -12.375 3.584 1 96.56 85 ILE A CA 1
ATOM 659 C C . ILE A 1 85 ? -15.336 -13.266 2.525 1 96.56 85 ILE A C 1
ATOM 661 O O . ILE A 1 85 ? -15.422 -14.484 2.697 1 96.56 85 ILE A O 1
ATOM 665 N N . MET A 1 86 ? -15.766 -12.695 1.443 1 96 86 MET A N 1
ATOM 666 C CA . MET A 1 86 ? -16.344 -13.477 0.354 1 96 86 MET A CA 1
ATOM 667 C C . MET A 1 86 ? -15.305 -14.422 -0.245 1 96 86 MET A C 1
ATOM 669 O O . MET A 1 86 ? -15.617 -15.57 -0.574 1 96 86 MET A O 1
ATOM 673 N N . ALA A 1 87 ? -14.148 -13.953 -0.403 1 95.94 87 ALA A N 1
ATOM 674 C CA . ALA A 1 87 ? -13.078 -14.766 -0.968 1 95.94 87 ALA A CA 1
ATOM 675 C C . ALA A 1 87 ? -12.781 -15.977 -0.085 1 95.94 87 ALA A C 1
ATOM 677 O O . ALA A 1 87 ? -12.312 -17.016 -0.57 1 95.94 87 ALA A O 1
ATOM 678 N N . LEU A 1 88 ? -13.086 -15.922 1.216 1 95.12 88 LEU A N 1
ATOM 679 C CA . LEU A 1 88 ? -12.836 -17.016 2.154 1 95.12 88 LEU A CA 1
ATOM 680 C C . LEU A 1 88 ? -13.992 -18.016 2.145 1 95.12 88 LEU A C 1
ATOM 682 O O . LEU A 1 88 ? -13.977 -19 2.887 1 95.12 88 LEU A O 1
ATOM 686 N N . GLY A 1 89 ? -15.062 -17.719 1.339 1 91.81 89 GLY A N 1
ATOM 687 C CA . GLY A 1 89 ? -16.125 -18.688 1.151 1 91.81 89 GLY A CA 1
ATOM 688 C C . GLY A 1 89 ? -17.375 -18.359 1.942 1 91.81 89 GLY A C 1
ATOM 689 O O . GLY A 1 89 ? -18.312 -19.156 1.995 1 91.81 89 GLY A O 1
ATOM 690 N N . LEU A 1 90 ? -17.297 -17.281 2.561 1 90.5 90 LEU A N 1
ATOM 691 C CA . LEU A 1 90 ? -18.5 -16.859 3.271 1 90.5 90 LEU A CA 1
ATOM 692 C C . LEU A 1 90 ? -19.578 -16.391 2.297 1 90.5 90 LEU A C 1
ATOM 694 O O . LEU A 1 90 ? -19.281 -16.156 1.12 1 90.5 90 LEU A O 1
ATOM 698 N N . PRO A 1 91 ? -20.859 -16.297 2.652 1 90.25 91 PRO A N 1
ATOM 699 C CA . PRO A 1 91 ? -21.984 -16.078 1.732 1 90.25 91 PRO A CA 1
ATOM 700 C C . PRO A 1 91 ? -21.797 -14.836 0.868 1 90.25 91 PRO A C 1
ATOM 702 O O . PRO A 1 91 ? -21.344 -13.805 1.355 1 90.25 91 PRO A O 1
ATOM 705 N N . ARG A 1 92 ? -22.281 -14.953 -0.314 1 91.31 92 ARG A N 1
ATOM 706 C CA . ARG A 1 92 ? -22.094 -13.93 -1.34 1 91.31 92 ARG A CA 1
ATOM 707 C C . ARG A 1 92 ? -23 -12.734 -1.09 1 91.31 92 ARG A C 1
ATOM 709 O O . ARG A 1 92 ? -22.781 -11.648 -1.639 1 91.31 92 ARG A O 1
ATOM 716 N N . ILE A 1 93 ? -23.984 -12.914 -0.267 1 90.06 93 ILE A N 1
ATOM 717 C CA . ILE A 1 93 ? -24.875 -11.805 0.049 1 90.06 93 ILE A CA 1
ATOM 718 C C . ILE A 1 93 ? -24.078 -10.656 0.667 1 90.06 93 ILE A C 1
ATOM 720 O O . ILE A 1 93 ? -24.484 -9.492 0.581 1 90.06 93 ILE A O 1
ATOM 724 N N . LEU A 1 94 ? -2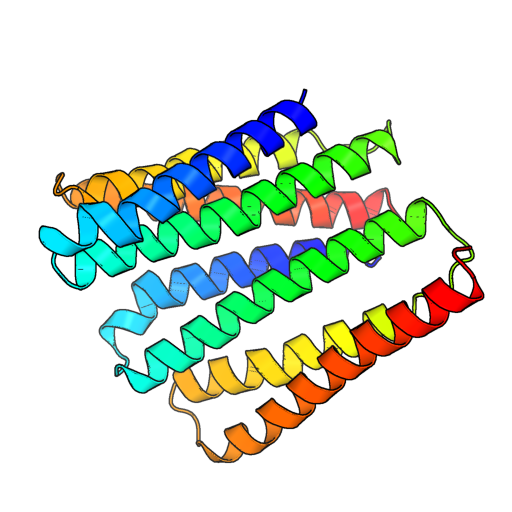2.953 -10.93 1.133 1 90.94 94 LEU A N 1
ATOM 725 C CA . LEU A 1 94 ? -22.062 -9.906 1.672 1 90.94 94 LEU A CA 1
ATOM 726 C C . LEU A 1 94 ? -21.578 -8.969 0.571 1 90.94 94 LEU A C 1
ATOM 728 O O . LEU A 1 94 ? -21.109 -7.867 0.853 1 90.94 94 LEU A O 1
ATOM 732 N N . GLY A 1 95 ? -21.703 -9.406 -0.656 1 90.81 95 GLY A N 1
ATOM 733 C CA . GLY A 1 95 ? -21.328 -8.594 -1.8 1 90.81 95 GLY A CA 1
ATOM 734 C C . GLY A 1 95 ? -22.141 -7.312 -1.904 1 90.81 95 GLY A C 1
ATOM 735 O O . GLY A 1 95 ? -21.703 -6.348 -2.537 1 90.81 95 GLY A O 1
ATOM 736 N N . ALA A 1 96 ? -23.266 -7.336 -1.223 1 94.31 96 ALA A N 1
ATOM 737 C CA . ALA A 1 96 ? -24.094 -6.141 -1.217 1 94.31 96 ALA A CA 1
ATOM 738 C C . ALA A 1 96 ? -23.438 -5.016 -0.42 1 94.31 96 ALA A C 1
ATOM 740 O O . ALA A 1 96 ? -23.766 -3.842 -0.606 1 94.31 96 ALA A O 1
ATOM 741 N N . ILE A 1 97 ? -22.531 -5.312 0.358 1 97.31 97 ILE A N 1
ATOM 742 C CA . ILE A 1 97 ? -21.828 -4.367 1.212 1 97.31 97 ILE A CA 1
ATOM 743 C C . ILE A 1 97 ? -20.719 -3.67 0.412 1 97.31 97 ILE A C 1
ATOM 745 O O . ILE A 1 97 ? -20.391 -2.51 0.676 1 97.31 97 ILE A O 1
ATOM 749 N N . THR A 1 98 ? -20.172 -4.281 -0.606 1 97.62 98 THR A N 1
ATOM 750 C CA . THR A 1 98 ? -19 -3.818 -1.349 1 97.62 98 THR A CA 1
ATOM 751 C C . THR A 1 98 ? -19.281 -2.471 -2.006 1 97.62 98 THR A C 1
ATOM 753 O O . THR A 1 98 ? -18.5 -1.533 -1.869 1 97.62 98 THR A O 1
ATOM 756 N N . PRO A 1 99 ? -20.438 -2.283 -2.658 1 97.94 99 PRO A N 1
ATOM 757 C CA . PRO A 1 99 ? -20.688 -0.981 -3.279 1 97.94 99 PRO A CA 1
ATOM 758 C C . PRO A 1 99 ? -20.828 0.144 -2.256 1 97.94 99 PRO A C 1
ATOM 760 O O . PRO A 1 99 ? -20.5 1.296 -2.555 1 97.94 99 PRO A O 1
ATOM 763 N N . ILE A 1 100 ? -21.281 -0.161 -1.111 1 98.31 100 ILE A N 1
ATOM 764 C CA . ILE A 1 100 ? -21.359 0.832 -0.044 1 98.31 100 ILE A CA 1
ATOM 765 C C . ILE A 1 100 ? -19.953 1.319 0.304 1 98.31 100 ILE A C 1
ATOM 767 O O . ILE A 1 100 ? -19.703 2.525 0.394 1 98.31 100 ILE A O 1
ATOM 771 N N . GLY A 1 101 ? -19.047 0.386 0.463 1 98.62 101 GLY A N 1
ATOM 772 C CA . GLY A 1 101 ? -17.672 0.762 0.709 1 98.62 101 GLY A CA 1
ATOM 773 C C . GLY A 1 101 ? -17.062 1.588 -0.412 1 98.62 101 GLY A C 1
ATOM 774 O O . GLY A 1 101 ? -16.391 2.59 -0.159 1 98.62 101 GLY A O 1
ATOM 775 N N . GLY A 1 102 ? -17.328 1.174 -1.605 1 98.69 102 GLY A N 1
ATOM 776 C CA . GLY A 1 102 ? -16.875 1.936 -2.756 1 98.69 102 GLY A CA 1
ATOM 777 C C . GLY A 1 102 ? -17.406 3.354 -2.787 1 98.69 102 GLY A C 1
ATOM 778 O O . GLY A 1 102 ? -16.672 4.301 -3.062 1 98.69 102 GLY A O 1
ATOM 779 N N . ALA A 1 103 ? -18.625 3.475 -2.482 1 98.75 103 ALA A N 1
ATOM 780 C CA . ALA A 1 103 ? -19.266 4.789 -2.469 1 98.75 103 ALA A CA 1
ATOM 781 C C . ALA A 1 103 ? -18.656 5.684 -1.395 1 98.75 103 ALA A C 1
ATOM 783 O O . ALA A 1 103 ? -18.484 6.887 -1.602 1 98.75 103 ALA A O 1
ATOM 784 N N . LEU A 1 104 ? -18.391 5.141 -0.295 1 98.81 104 LEU A N 1
ATOM 785 C CA . LEU A 1 104 ? -17.781 5.906 0.779 1 98.81 104 LEU A CA 1
ATOM 786 C C . LEU A 1 104 ? -16.391 6.387 0.37 1 98.81 104 LEU A C 1
ATOM 788 O O . LEU A 1 104 ? -16.016 7.539 0.622 1 98.81 104 LEU A O 1
ATOM 792 N N . MET A 1 105 ? -15.648 5.547 -0.233 1 98.88 105 MET A N 1
ATOM 793 C CA . MET A 1 105 ? -14.328 5.953 -0.712 1 98.88 105 MET A CA 1
ATOM 794 C C . MET A 1 105 ? -14.445 7.066 -1.745 1 98.88 105 MET A C 1
ATOM 796 O O . MET A 1 105 ? -13.703 8.055 -1.688 1 98.88 105 MET A O 1
ATOM 800 N N . ILE A 1 106 ? -15.32 6.887 -2.693 1 98.88 106 ILE A N 1
ATOM 801 C CA . ILE A 1 106 ? -15.562 7.918 -3.699 1 98.88 106 ILE A CA 1
ATOM 802 C C . ILE A 1 106 ? -15.914 9.234 -3.016 1 98.88 106 ILE A C 1
ATOM 804 O O . ILE A 1 106 ? -15.336 10.281 -3.33 1 98.88 106 ILE A O 1
ATOM 808 N N . ALA A 1 107 ? -16.812 9.172 -2.1 1 98.88 107 ALA A N 1
ATOM 809 C CA . ALA A 1 107 ? -17.234 10.375 -1.374 1 98.88 107 ALA A CA 1
ATOM 810 C C . ALA A 1 107 ? -16.047 11.016 -0.65 1 98.88 107 ALA A C 1
ATOM 812 O O . ALA A 1 107 ? -15.914 12.242 -0.634 1 98.88 107 ALA A O 1
ATOM 813 N N . GLY A 1 108 ? -15.219 10.211 -0.016 1 98.88 108 GLY A N 1
ATOM 814 C CA . GLY A 1 108 ? -14.047 10.727 0.676 1 98.88 108 GLY A CA 1
ATOM 815 C C . GLY A 1 108 ? -13.109 11.508 -0.23 1 98.88 108 GLY A C 1
ATOM 816 O O . GLY A 1 108 ? -12.641 12.586 0.135 1 98.88 108 GLY A O 1
ATOM 817 N N . TRP A 1 109 ? -12.844 11.086 -1.43 1 98.81 109 TRP A N 1
ATOM 818 C CA . TRP A 1 109 ? -11.969 11.766 -2.377 1 98.81 109 TRP A CA 1
ATOM 819 C C . TRP A 1 109 ? -12.641 13.016 -2.938 1 98.81 109 TRP A C 1
ATOM 821 O O . TRP A 1 109 ? -11.992 14.039 -3.158 1 98.81 109 TRP A O 1
ATOM 831 N N . LEU A 1 110 ? -13.977 12.938 -3.141 1 98.75 110 LEU A N 1
ATOM 832 C CA . LEU A 1 110 ? -14.703 14.102 -3.639 1 98.75 110 LEU A CA 1
ATOM 833 C C . LEU A 1 110 ? -14.727 15.219 -2.594 1 98.75 110 LEU A C 1
ATOM 835 O O . LEU A 1 110 ? -14.648 16.391 -2.938 1 98.75 110 LEU A O 1
ATOM 839 N N . VAL A 1 111 ? -14.93 14.852 -1.359 1 98.56 111 VAL A N 1
ATOM 840 C CA . VAL A 1 111 ? -14.867 15.836 -0.279 1 98.56 111 VAL A CA 1
ATOM 841 C C . VAL A 1 111 ? -13.508 16.516 -0.283 1 98.56 111 VAL A C 1
ATOM 843 O O . VAL A 1 111 ? -13.414 17.734 -0.139 1 98.56 111 VAL A O 1
ATOM 846 N N . LEU A 1 112 ? -12.438 15.781 -0.433 1 98.25 112 LEU A N 1
ATOM 847 C CA . LEU A 1 112 ? -11.109 16.375 -0.527 1 98.25 112 LEU A CA 1
ATOM 848 C C . LEU A 1 112 ? -11.016 17.328 -1.705 1 98.25 112 LEU A C 1
ATOM 850 O O . LEU A 1 112 ? -10.492 18.438 -1.57 1 98.25 112 LEU A O 1
ATOM 854 N N . ALA A 1 113 ? -11.508 16.891 -2.861 1 98.25 113 ALA A N 1
ATOM 855 C CA . ALA A 1 113 ? -11.484 17.734 -4.051 1 98.25 113 ALA A CA 1
ATOM 856 C C . ALA A 1 113 ? -12.211 19.062 -3.799 1 98.25 113 ALA A C 1
ATOM 858 O O . ALA A 1 113 ? -11.695 20.125 -4.113 1 98.25 113 ALA A O 1
ATOM 859 N N . TRP A 1 114 ? -13.336 18.922 -3.225 1 97.44 114 TRP A N 1
ATOM 860 C CA . TRP A 1 114 ? -14.141 20.094 -2.932 1 97.44 114 TRP A CA 1
ATOM 861 C C . TRP A 1 114 ? -13.391 21.047 -1.99 1 97.44 114 TRP A C 1
ATOM 863 O O . TRP A 1 114 ? -13.305 22.25 -2.25 1 97.44 114 TRP A O 1
ATOM 873 N N . ASN A 1 115 ? -12.844 20.531 -0.945 1 96.81 115 ASN A N 1
ATOM 874 C CA . ASN A 1 115 ? -12.125 21.328 0.034 1 96.81 115 ASN A CA 1
ATOM 875 C C . ASN A 1 115 ? -10.867 21.953 -0.57 1 96.81 115 ASN A C 1
ATOM 877 O O . ASN A 1 115 ? -10.508 23.078 -0.233 1 96.81 115 ASN A O 1
ATOM 881 N N . ALA A 1 116 ? -10.203 21.234 -1.397 1 96.06 116 ALA A N 1
ATOM 882 C CA . ALA A 1 116 ? -9.008 21.781 -2.037 1 96.06 116 ALA A CA 1
ATOM 883 C C . ALA A 1 116 ? -9.359 22.969 -2.938 1 96.06 116 ALA A C 1
ATOM 885 O O . ALA A 1 116 ? -8.625 23.953 -2.98 1 96.06 116 ALA A O 1
ATOM 886 N N . PHE A 1 117 ? -10.422 22.875 -3.67 1 95.56 117 PHE A N 1
ATOM 887 C CA . PHE A 1 117 ? -10.875 23.969 -4.516 1 95.56 117 PHE A CA 1
ATOM 888 C C . PHE A 1 117 ? -11.219 25.188 -3.674 1 95.56 117 PHE A C 1
ATOM 890 O O . PHE A 1 117 ? -10.969 26.328 -4.09 1 95.56 117 PHE A O 1
ATOM 897 N N . LYS A 1 118 ? -11.57 24.984 -2.486 1 94.25 118 LYS A N 1
ATOM 898 C CA . LYS A 1 118 ? -12.062 26.078 -1.647 1 94.25 118 LYS A CA 1
ATOM 899 C C . LYS A 1 118 ? -10.953 26.656 -0.787 1 94.25 118 LYS A C 1
ATOM 901 O O . LYS A 1 118 ? -10.898 27.875 -0.568 1 94.25 118 LYS A O 1
ATOM 906 N N . TYR A 1 119 ? -10.094 25.781 -0.343 1 88.94 119 TYR A N 1
ATOM 907 C CA . TYR A 1 119 ? -9.219 26.234 0.732 1 88.94 119 TYR A CA 1
ATOM 908 C C . TYR A 1 119 ? -7.758 26.156 0.316 1 88.94 119 TYR A C 1
ATOM 910 O O . TYR A 1 119 ? -6.887 26.734 0.97 1 88.94 119 TYR A O 1
ATOM 918 N N . ALA A 1 120 ? -7.473 25.219 -0.584 1 73.69 120 ALA A N 1
ATOM 919 C CA . ALA A 1 120 ? -6.055 25.016 -0.886 1 73.69 120 ALA A CA 1
ATOM 920 C C . ALA A 1 120 ? -5.633 25.859 -2.092 1 73.69 120 ALA A C 1
ATOM 922 O O . ALA A 1 120 ? -4.648 25.531 -2.764 1 73.69 120 ALA A O 1
ATOM 923 N N . LYS A 1 121 ? -6.188 27.016 -2.285 1 65.88 121 LYS A N 1
ATOM 924 C CA . LYS A 1 121 ? -5.812 27.938 -3.348 1 65.88 121 LYS A CA 1
ATOM 925 C C . LYS A 1 121 ? -4.453 28.578 -3.07 1 65.88 121 LYS A C 1
ATOM 927 O O . LYS A 1 121 ? -4.078 28.766 -1.911 1 65.88 121 LYS A O 1
ATOM 932 N N . MET B 1 1 ? 18.188 11.906 0.045 1 93.94 1 MET B N 1
ATOM 933 C CA . MET B 1 1 ? 18.641 10.57 -0.341 1 93.94 1 MET B CA 1
ATOM 934 C C . MET B 1 1 ? 17.453 9.664 -0.641 1 93.94 1 MET B C 1
ATOM 936 O O . MET B 1 1 ? 17.359 9.086 -1.729 1 93.94 1 MET B O 1
ATOM 940 N N . TRP B 1 2 ? 16.469 9.641 0.065 1 96.81 2 TRP B N 1
ATOM 941 C CA . TRP B 1 2 ? 15.406 8.648 -0.058 1 96.81 2 TRP B CA 1
ATOM 942 C C . TRP B 1 2 ? 14.398 9.055 -1.123 1 96.81 2 TRP B C 1
ATOM 944 O O . TRP B 1 2 ? 13.734 8.203 -1.724 1 96.81 2 TRP B O 1
ATOM 954 N N . ILE B 1 3 ? 14.281 10.336 -1.37 1 97.88 3 ILE B N 1
ATOM 955 C CA . ILE B 1 3 ? 13.461 10.758 -2.494 1 97.88 3 ILE B CA 1
ATOM 956 C C . ILE B 1 3 ? 14.07 10.266 -3.803 1 97.88 3 ILE B C 1
ATOM 958 O O . ILE B 1 3 ? 13.367 9.734 -4.664 1 97.88 3 ILE B O 1
ATOM 962 N N . ALA B 1 4 ? 15.328 10.422 -3.898 1 98.38 4 ALA B N 1
ATOM 963 C CA . ALA B 1 4 ? 16.031 9.945 -5.086 1 98.38 4 ALA B CA 1
ATOM 964 C C . ALA B 1 4 ? 15.906 8.43 -5.23 1 98.38 4 ALA B C 1
ATOM 966 O O . ALA B 1 4 ? 15.617 7.93 -6.32 1 98.38 4 ALA B O 1
ATOM 967 N N . ILE B 1 5 ? 16.078 7.711 -4.207 1 98.38 5 ILE B N 1
ATOM 968 C CA . ILE B 1 5 ? 15.977 6.258 -4.223 1 98.38 5 ILE B CA 1
ATOM 969 C C . ILE B 1 5 ? 14.555 5.848 -4.605 1 98.38 5 ILE B C 1
ATOM 971 O O . ILE B 1 5 ? 14.359 4.926 -5.402 1 98.38 5 ILE B O 1
ATOM 975 N N . SER B 1 6 ? 13.578 6.508 -4.012 1 98.62 6 SER B N 1
ATOM 976 C CA . SER B 1 6 ? 12.188 6.207 -4.328 1 98.62 6 SER B CA 1
ATOM 977 C C . SER B 1 6 ? 11.898 6.434 -5.809 1 98.62 6 SER B C 1
ATOM 979 O O . SER B 1 6 ? 11.211 5.629 -6.445 1 98.62 6 SER B O 1
ATOM 981 N N . ALA B 1 7 ? 12.398 7.527 -6.344 1 98.69 7 ALA B N 1
ATOM 982 C CA . ALA B 1 7 ? 12.203 7.832 -7.762 1 98.69 7 ALA B CA 1
ATOM 983 C C . ALA B 1 7 ? 12.852 6.766 -8.641 1 98.69 7 ALA B C 1
ATOM 985 O O . ALA B 1 7 ? 12.281 6.367 -9.664 1 98.69 7 ALA B O 1
ATOM 986 N N . LEU B 1 8 ? 13.984 6.359 -8.289 1 98.69 8 LEU B N 1
ATOM 987 C CA . LEU B 1 8 ? 14.648 5.281 -9.016 1 98.69 8 LEU B CA 1
ATOM 988 C C . LEU B 1 8 ? 13.836 3.994 -8.938 1 98.69 8 LEU B C 1
ATOM 990 O O . LEU B 1 8 ? 13.68 3.287 -9.938 1 98.69 8 LEU B O 1
ATOM 994 N N . ASN B 1 9 ? 13.391 3.654 -7.777 1 98.75 9 ASN B N 1
ATOM 995 C CA . ASN B 1 9 ? 12.516 2.494 -7.613 1 98.75 9 ASN B CA 1
ATOM 996 C C . ASN B 1 9 ? 11.305 2.572 -8.531 1 98.75 9 ASN B C 1
ATOM 998 O O . ASN B 1 9 ? 10.93 1.58 -9.164 1 98.75 9 ASN B O 1
ATOM 1002 N N . LEU B 1 10 ? 10.656 3.721 -8.539 1 98.75 10 LEU B N 1
ATOM 1003 C CA . LEU B 1 10 ? 9.477 3.881 -9.375 1 98.75 10 LEU B CA 1
ATOM 1004 C C . LEU B 1 10 ? 9.82 3.721 -10.852 1 98.75 10 LEU B C 1
ATOM 1006 O O . LEU B 1 10 ? 9.062 3.113 -11.609 1 98.75 10 LEU B O 1
ATOM 1010 N N . ALA B 1 11 ? 10.93 4.305 -11.297 1 98.75 11 ALA B N 1
ATOM 1011 C CA . ALA B 1 11 ? 11.383 4.117 -12.672 1 98.75 11 ALA B CA 1
ATOM 1012 C C . ALA B 1 11 ? 11.594 2.637 -12.984 1 98.75 11 ALA B C 1
ATOM 1014 O O . ALA B 1 11 ? 11.164 2.152 -14.031 1 98.75 11 ALA B O 1
ATOM 1015 N N . PHE B 1 12 ? 12.203 1.896 -12.07 1 98.56 12 PHE B N 1
ATOM 1016 C CA . PHE B 1 12 ? 12.438 0.47 -12.266 1 98.56 12 PHE B CA 1
ATOM 1017 C C . PHE B 1 12 ? 11.117 -0.294 -12.281 1 98.56 12 PHE B C 1
ATOM 1019 O O . PHE B 1 12 ? 10.945 -1.227 -13.07 1 98.56 12 PHE B O 1
ATOM 1026 N N . ALA B 1 13 ? 10.219 0.03 -11.367 1 98.38 13 ALA B N 1
ATOM 1027 C CA . ALA B 1 13 ? 8.914 -0.626 -11.344 1 98.38 13 ALA B CA 1
ATOM 1028 C C . ALA B 1 13 ? 8.203 -0.483 -12.688 1 98.38 13 ALA B C 1
ATOM 1030 O O . ALA B 1 13 ? 7.609 -1.441 -13.188 1 98.38 13 ALA B O 1
ATOM 1031 N N . VAL B 1 14 ? 8.281 0.741 -13.25 1 98.5 14 VAL B N 1
ATOM 1032 C CA . VAL B 1 14 ? 7.676 0.976 -14.562 1 98.5 14 VAL B CA 1
ATOM 1033 C C . VAL B 1 14 ? 8.352 0.099 -15.609 1 98.5 14 VAL B C 1
ATOM 1035 O O . VAL B 1 14 ? 7.684 -0.561 -16.406 1 98.5 14 VAL B O 1
ATOM 1038 N N . MET B 1 15 ? 9.617 0.121 -15.641 1 97.88 15 MET B N 1
ATOM 1039 C CA . MET B 1 15 ? 10.391 -0.655 -16.609 1 97.88 15 MET B CA 1
ATOM 1040 C C . MET B 1 15 ? 10.047 -2.139 -16.516 1 97.88 15 MET B C 1
ATOM 1042 O O . MET B 1 15 ? 9.789 -2.787 -17.516 1 97.88 15 MET B O 1
ATOM 1046 N N . LEU B 1 16 ? 10.047 -2.676 -15.375 1 97.5 16 LEU B N 1
ATOM 1047 C CA . LEU B 1 16 ? 9.789 -4.094 -15.156 1 97.5 16 LEU B CA 1
ATOM 1048 C C . LEU B 1 16 ? 8.32 -4.43 -15.43 1 97.5 16 LEU B C 1
ATOM 1050 O O . LEU B 1 16 ? 8.016 -5.504 -15.961 1 97.5 16 LEU B O 1
ATOM 1054 N N . GLY B 1 17 ? 7.496 -3.514 -15 1 96.25 17 GLY B N 1
ATOM 1055 C CA . GLY B 1 17 ? 6.102 -3.709 -15.367 1 96.25 17 GLY B CA 1
ATOM 1056 C C . GLY B 1 17 ? 5.875 -3.768 -16.859 1 96.25 17 GLY B C 1
ATOM 1057 O O . GLY B 1 17 ? 5.125 -4.617 -17.344 1 96.25 17 GLY B O 1
ATOM 1058 N N . ALA B 1 18 ? 6.438 -2.861 -17.578 1 94.5 18 ALA B N 1
ATOM 1059 C CA . ALA B 1 18 ? 6.336 -2.848 -19.047 1 94.5 18 ALA B CA 1
ATOM 1060 C C . ALA B 1 18 ? 6.898 -4.133 -19.641 1 94.5 18 ALA B C 1
ATOM 1062 O O . ALA B 1 18 ? 6.309 -4.703 -20.562 1 94.5 18 ALA B O 1
ATOM 1063 N N . PHE B 1 19 ? 8 -4.57 -19.156 1 94.5 19 PHE B N 1
ATOM 1064 C CA . PHE B 1 19 ? 8.594 -5.82 -19.625 1 94.5 19 PHE B CA 1
ATOM 1065 C C . PHE B 1 19 ? 7.645 -6.988 -19.391 1 94.5 19 PHE B C 1
ATOM 1067 O O . PHE B 1 19 ? 7.562 -7.898 -20.219 1 94.5 19 PHE B O 1
ATOM 1074 N N . GLY B 1 20 ? 7.047 -7.07 -18.281 1 92.94 20 GLY B N 1
ATOM 1075 C CA . GLY B 1 20 ? 6.066 -8.102 -18 1 92.94 20 GLY B CA 1
ATOM 1076 C C . GLY B 1 20 ? 4.93 -8.133 -19 1 92.94 20 GLY B C 1
ATOM 1077 O O . GLY B 1 20 ? 4.543 -9.203 -19.484 1 92.94 20 GLY B O 1
ATOM 1078 N N . ALA B 1 21 ? 4.371 -6.988 -19.375 1 88.81 21 ALA B N 1
ATOM 1079 C CA . ALA B 1 21 ? 3.197 -6.867 -20.234 1 88.81 21 ALA B CA 1
ATOM 1080 C C . ALA B 1 21 ? 3.553 -7.133 -21.688 1 88.81 21 ALA B C 1
ATOM 1082 O O . ALA B 1 21 ? 2.721 -7.613 -22.469 1 88.81 21 ALA B O 1
ATOM 1083 N N . HIS B 1 22 ? 4.773 -6.871 -22.062 1 89.25 22 HIS B N 1
ATOM 1084 C CA . HIS B 1 22 ? 5.117 -6.918 -23.484 1 89.25 22 HIS B CA 1
ATOM 1085 C C . HIS B 1 22 ? 6.16 -7.992 -23.75 1 89.25 22 HIS B C 1
ATOM 1087 O O . HIS B 1 22 ? 6.121 -8.648 -24.797 1 89.25 22 HIS B O 1
ATOM 1093 N N . GLY B 1 23 ? 6.988 -8.227 -22.969 1 85.88 23 GLY B N 1
ATOM 1094 C CA . GLY B 1 23 ? 8.117 -9.117 -23.203 1 85.88 23 GLY B CA 1
ATOM 1095 C C . GLY B 1 23 ? 7.918 -10.5 -22.594 1 85.88 23 GLY B C 1
ATOM 1096 O O . GLY B 1 23 ? 8.008 -11.5 -23.312 1 85.88 23 GLY B O 1
ATOM 1097 N N . LEU B 1 24 ? 7.578 -10.641 -21.391 1 88.56 24 LEU B N 1
ATOM 1098 C CA . LEU B 1 24 ? 7.496 -11.898 -20.656 1 88.56 24 LEU B CA 1
ATOM 1099 C C . LEU B 1 24 ? 6.266 -12.695 -21.062 1 88.56 24 LEU B C 1
ATOM 1101 O O . LEU B 1 24 ? 6.289 -13.93 -21.078 1 88.56 24 LEU B O 1
ATOM 1105 N N . LYS B 1 25 ? 5.203 -12.008 -21.391 1 85.12 25 LYS B N 1
ATOM 1106 C CA . LYS B 1 25 ? 3.924 -12.641 -21.703 1 85.12 25 LYS B CA 1
ATOM 1107 C C . LYS B 1 25 ? 4.074 -13.656 -22.844 1 85.12 25 LYS B C 1
ATOM 1109 O O . LYS B 1 25 ? 3.395 -14.68 -22.844 1 85.12 25 LYS B O 1
ATOM 1114 N N . ALA B 1 26 ? 5.043 -13.57 -23.672 1 88.94 26 ALA B N 1
ATOM 1115 C CA . ALA B 1 26 ? 5.246 -14.43 -24.828 1 88.94 26 ALA B CA 1
ATOM 1116 C C . ALA B 1 26 ? 5.984 -15.703 -24.453 1 88.94 26 ALA B C 1
ATOM 1118 O O . ALA B 1 26 ? 5.977 -16.688 -25.203 1 88.94 26 ALA B O 1
ATOM 1119 N N . HIS B 1 27 ? 6.477 -15.773 -23.297 1 90.12 27 HIS B N 1
ATOM 1120 C CA . HIS B 1 27 ? 7.395 -16.875 -23.016 1 90.12 27 HIS B CA 1
ATOM 1121 C C . HIS B 1 27 ? 7.105 -17.5 -21.656 1 90.12 27 HIS B C 1
ATOM 1123 O O . HIS B 1 27 ? 7.766 -18.469 -21.266 1 90.12 27 HIS B O 1
ATOM 1129 N N . ALA B 1 28 ? 6.133 -17 -20.969 1 91.81 28 ALA B N 1
ATOM 1130 C CA . ALA B 1 28 ? 5.914 -17.438 -19.594 1 91.81 28 ALA B CA 1
ATOM 1131 C C . ALA B 1 28 ? 4.516 -18.016 -19.422 1 91.81 28 ALA B C 1
ATOM 1133 O O . ALA B 1 28 ? 3.58 -17.625 -20.125 1 91.81 28 ALA B O 1
ATOM 1134 N N . GLY B 1 29 ? 4.41 -18.984 -18.547 1 92.44 29 GLY B N 1
ATOM 1135 C CA . GLY B 1 29 ? 3.113 -19.547 -18.203 1 92.44 29 GLY B CA 1
ATOM 1136 C C . GLY B 1 29 ? 2.324 -18.656 -17.25 1 92.44 29 GLY B C 1
ATOM 1137 O O . GLY B 1 29 ? 2.812 -17.625 -16.812 1 92.44 29 GLY B O 1
ATOM 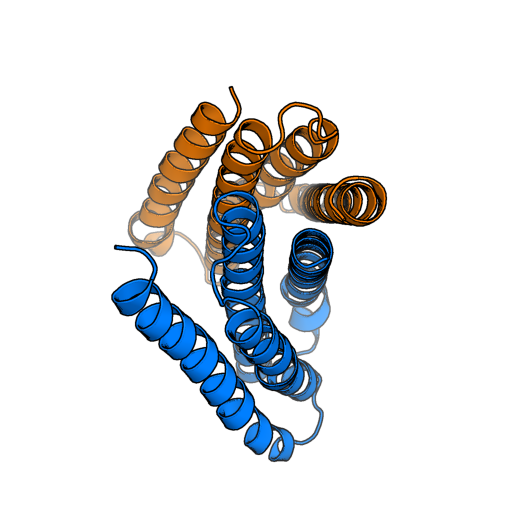1138 N N . PRO B 1 30 ? 1.06 -19.016 -16.953 1 88.75 30 PRO B N 1
ATOM 1139 C CA . PRO B 1 30 ? 0.177 -18.188 -16.125 1 88.75 30 PRO B CA 1
ATOM 1140 C C . PRO B 1 30 ? 0.732 -17.969 -14.711 1 88.75 30 PRO B C 1
ATOM 1142 O O . PRO B 1 30 ? 0.572 -16.891 -14.141 1 88.75 30 PRO B O 1
ATOM 1145 N N . GLU B 1 31 ? 1.343 -18.953 -14.164 1 89.25 31 GLU B N 1
ATOM 1146 C CA . GLU B 1 31 ? 1.888 -18.828 -12.812 1 89.25 31 GLU B CA 1
ATOM 1147 C C . GLU B 1 31 ? 3.043 -17.828 -12.781 1 89.25 31 GLU B C 1
ATOM 1149 O O . GLU B 1 31 ? 3.125 -17 -11.867 1 89.25 31 GLU B O 1
ATOM 1154 N N . GLN B 1 32 ? 3.92 -17.938 -13.734 1 93.62 32 GLN B N 1
ATOM 1155 C CA . GLN B 1 32 ? 5.051 -17.016 -13.836 1 93.62 32 GLN B CA 1
ATOM 1156 C C . GLN B 1 32 ? 4.582 -15.578 -14.023 1 93.62 32 GLN B C 1
ATOM 1158 O O . GLN B 1 32 ? 5.129 -14.656 -13.414 1 93.62 32 GLN B O 1
ATOM 1163 N N . LEU B 1 33 ? 3.576 -15.422 -14.82 1 93.75 33 LEU B N 1
ATOM 1164 C CA . LEU B 1 33 ? 3.025 -14.094 -15.047 1 93.75 33 LEU B CA 1
ATOM 1165 C C . LEU B 1 33 ? 2.393 -13.539 -13.773 1 93.75 33 LEU B C 1
ATOM 1167 O O . LEU B 1 33 ? 2.492 -12.344 -13.5 1 93.75 33 LEU B O 1
ATOM 1171 N N . ALA B 1 34 ? 1.809 -14.375 -13.047 1 90.56 34 ALA B N 1
ATOM 1172 C CA . ALA B 1 34 ? 1.2 -13.961 -11.789 1 90.56 34 ALA B CA 1
ATOM 1173 C C . ALA B 1 34 ? 2.264 -13.516 -10.781 1 90.56 34 ALA B C 1
ATOM 1175 O O . ALA B 1 34 ? 2.084 -12.516 -10.078 1 90.56 34 ALA B O 1
ATOM 1176 N N . TRP B 1 35 ? 3.354 -14.227 -10.766 1 93.06 35 TRP B N 1
ATOM 1177 C CA . TRP B 1 35 ? 4.461 -13.828 -9.906 1 93.06 35 TRP B CA 1
ATOM 1178 C C . TRP B 1 35 ? 4.992 -12.453 -10.305 1 93.06 35 TRP B C 1
ATOM 1180 O O . TRP B 1 35 ? 5.227 -11.594 -9.445 1 93.06 35 TRP B O 1
ATOM 1190 N N . TRP B 1 36 ? 5.168 -12.258 -11.547 1 95.69 36 TRP B N 1
ATOM 1191 C CA . TRP B 1 36 ? 5.711 -11 -12.047 1 95.69 36 TRP B CA 1
ATOM 1192 C C . TRP B 1 36 ? 4.777 -9.836 -11.727 1 95.69 36 TRP B C 1
ATOM 1194 O O . TRP B 1 36 ? 5.227 -8.773 -11.289 1 95.69 36 TRP B O 1
ATOM 1204 N N . GLN B 1 37 ? 3.52 -10.078 -11.953 1 95 37 GLN B N 1
ATOM 1205 C CA . GLN B 1 37 ? 2.553 -9.023 -11.688 1 95 37 GLN B CA 1
ATOM 1206 C C . GLN B 1 37 ? 2.516 -8.664 -10.203 1 95 37 GLN B C 1
ATOM 1208 O O . GLN B 1 37 ? 2.471 -7.488 -9.844 1 95 37 GLN B O 1
ATOM 1213 N N . THR B 1 38 ? 2.475 -9.672 -9.375 1 94.94 38 THR B N 1
ATOM 1214 C CA . THR B 1 38 ? 2.502 -9.422 -7.938 1 94.94 38 THR B CA 1
ATOM 1215 C C . THR B 1 38 ? 3.738 -8.617 -7.551 1 94.94 38 THR B C 1
ATOM 1217 O O . THR B 1 38 ? 3.637 -7.633 -6.812 1 94.94 38 THR B O 1
ATOM 1220 N N . ALA B 1 39 ? 4.859 -9.023 -8.039 1 96.81 39 ALA B N 1
ATOM 1221 C CA . ALA B 1 39 ? 6.098 -8.297 -7.777 1 96.81 39 ALA B CA 1
ATOM 1222 C C . ALA B 1 39 ? 5.977 -6.836 -8.211 1 96.81 39 ALA B C 1
ATOM 1224 O O . ALA B 1 39 ? 6.348 -5.926 -7.461 1 96.81 39 ALA B O 1
ATOM 1225 N N . THR B 1 40 ? 5.473 -6.637 -9.344 1 97.69 40 THR B N 1
ATOM 1226 C CA . THR B 1 40 ? 5.379 -5.297 -9.914 1 97.69 40 THR B CA 1
ATOM 1227 C C . THR B 1 40 ? 4.422 -4.434 -9.094 1 97.69 40 THR B C 1
ATOM 1229 O O . THR B 1 40 ? 4.73 -3.279 -8.781 1 97.69 40 THR B O 1
ATOM 1232 N N . ASP B 1 41 ? 3.316 -4.996 -8.773 1 97.12 41 ASP B N 1
ATOM 1233 C CA . ASP B 1 41 ? 2.35 -4.25 -7.977 1 97.12 41 ASP B CA 1
ATOM 1234 C C . ASP B 1 41 ? 2.949 -3.834 -6.637 1 97.12 41 ASP B C 1
ATOM 1236 O O . ASP B 1 41 ? 2.873 -2.666 -6.25 1 97.12 41 ASP B O 1
ATOM 1240 N N . TYR B 1 42 ? 3.506 -4.73 -5.953 1 98.12 42 TYR B N 1
ATOM 1241 C CA . TYR B 1 42 ? 4.066 -4.445 -4.637 1 98.12 42 TYR B CA 1
ATOM 1242 C C . TYR B 1 42 ? 5.242 -3.482 -4.746 1 98.12 42 TYR B C 1
ATOM 1244 O O . TYR B 1 42 ? 5.465 -2.662 -3.85 1 98.12 42 TYR B O 1
ATOM 1252 N N . PHE B 1 43 ? 6.02 -3.623 -5.828 1 98.56 43 PHE B N 1
ATOM 1253 C CA . PHE B 1 43 ? 7.105 -2.684 -6.09 1 98.56 43 PHE B CA 1
ATOM 1254 C C . PHE B 1 43 ? 6.574 -1.26 -6.195 1 98.56 43 PHE B C 1
ATOM 1256 O O . PHE B 1 43 ? 7.055 -0.36 -5.504 1 98.56 43 PHE B O 1
ATOM 1263 N N . PHE B 1 44 ? 5.516 -1.079 -6.902 1 98.38 44 PHE B N 1
ATOM 1264 C CA . PHE B 1 44 ? 4.906 0.237 -7.043 1 98.38 44 PHE B CA 1
ATOM 1265 C C . PHE B 1 44 ? 4.375 0.732 -5.703 1 98.38 44 PHE B C 1
ATOM 1267 O O . PHE B 1 44 ? 4.629 1.874 -5.312 1 98.38 44 PHE B O 1
ATOM 1274 N N . TYR B 1 45 ? 3.627 -0.141 -5.008 1 98.5 45 TYR B N 1
ATOM 1275 C CA . TYR B 1 45 ? 3.029 0.262 -3.742 1 98.5 45 TYR B CA 1
ATOM 1276 C C . TYR B 1 45 ? 4.094 0.773 -2.775 1 98.5 45 TYR B C 1
ATOM 1278 O O . TYR B 1 45 ? 3.938 1.843 -2.182 1 98.5 45 TYR B O 1
ATOM 1286 N N . HIS B 1 46 ? 5.105 0.063 -2.68 1 98.88 46 HIS B N 1
ATOM 1287 C CA . HIS B 1 46 ? 6.078 0.383 -1.641 1 98.88 46 HIS B CA 1
ATOM 1288 C C . HIS B 1 46 ? 7.051 1.461 -2.107 1 98.88 46 HIS B C 1
ATOM 1290 O O . HIS B 1 46 ? 7.555 2.244 -1.299 1 98.88 46 HIS B O 1
ATOM 1296 N N . ALA B 1 47 ? 7.301 1.543 -3.404 1 98.81 47 ALA B N 1
ATOM 1297 C CA . ALA B 1 47 ? 8.07 2.672 -3.918 1 98.81 47 ALA B CA 1
ATOM 1298 C C . ALA B 1 47 ? 7.336 3.99 -3.684 1 98.81 47 ALA B C 1
ATOM 1300 O O . ALA B 1 47 ? 7.949 4.988 -3.295 1 98.81 47 ALA B O 1
ATOM 1301 N N . LEU B 1 48 ? 6.078 3.996 -3.949 1 98.62 48 LEU B N 1
ATOM 1302 C CA . LEU B 1 48 ? 5.262 5.168 -3.654 1 98.62 48 LEU B CA 1
ATOM 1303 C C . LEU B 1 48 ? 5.238 5.449 -2.154 1 98.62 48 LEU B C 1
ATOM 1305 O O . LEU B 1 48 ? 5.277 6.609 -1.735 1 98.62 48 LEU B O 1
ATOM 1309 N N . GLY B 1 49 ? 5.148 4.387 -1.375 1 98.88 49 GLY B N 1
ATOM 1310 C CA . GLY B 1 49 ? 5.25 4.543 0.068 1 98.88 49 GLY B CA 1
ATOM 1311 C C . GLY B 1 49 ? 6.551 5.184 0.51 1 98.88 49 GLY B C 1
ATOM 1312 O O . GLY B 1 49 ? 6.551 6.082 1.353 1 98.88 49 GLY B O 1
ATOM 1313 N N . LEU B 1 50 ? 7.629 4.715 -0.058 1 98.81 50 LEU B N 1
ATOM 1314 C CA . LEU B 1 50 ? 8.93 5.297 0.258 1 98.81 50 LEU B CA 1
ATOM 1315 C C . LEU B 1 50 ? 8.977 6.766 -0.136 1 98.81 50 LEU B C 1
ATOM 1317 O O . LEU B 1 50 ? 9.586 7.582 0.561 1 98.81 50 LEU B O 1
ATOM 1321 N N . LEU B 1 51 ? 8.422 7.105 -1.269 1 98.69 51 LEU B N 1
ATOM 1322 C CA . LEU B 1 51 ? 8.359 8.5 -1.679 1 98.69 51 LEU B CA 1
ATOM 1323 C C . LEU B 1 51 ? 7.594 9.336 -0.659 1 98.69 51 LEU B C 1
ATOM 1325 O O . LEU B 1 51 ? 8.039 10.422 -0.275 1 98.69 51 LEU B O 1
ATOM 1329 N N . ALA B 1 52 ? 6.461 8.828 -0.229 1 98.69 52 ALA B N 1
ATOM 1330 C CA . ALA B 1 52 ? 5.684 9.516 0.801 1 98.69 52 ALA B CA 1
ATOM 1331 C C . ALA B 1 52 ? 6.504 9.703 2.072 1 98.69 52 ALA B C 1
ATOM 1333 O O . ALA B 1 52 ? 6.48 10.781 2.678 1 98.69 52 ALA B O 1
ATOM 1334 N N . LEU B 1 53 ? 7.191 8.672 2.48 1 98.44 53 LEU B N 1
ATOM 1335 C CA . LEU B 1 53 ? 8.039 8.773 3.662 1 98.44 53 LEU B CA 1
ATOM 1336 C C . LEU B 1 53 ? 9.148 9.797 3.447 1 98.44 53 LEU B C 1
ATOM 1338 O O . LEU B 1 53 ? 9.539 10.5 4.383 1 98.44 53 LEU B O 1
ATOM 1342 N N . GLY B 1 54 ? 9.734 9.758 2.24 1 98.25 54 GLY B N 1
ATOM 1343 C CA . GLY B 1 54 ? 10.719 10.781 1.923 1 98.25 54 GLY B CA 1
ATOM 1344 C C . GLY B 1 54 ? 10.188 12.188 2.117 1 98.25 54 GLY B C 1
ATOM 1345 O O . GLY B 1 54 ? 10.867 13.039 2.693 1 98.25 54 GLY B O 1
ATOM 1346 N N . ILE B 1 55 ? 9.023 12.492 1.662 1 97.44 55 ILE B N 1
ATOM 1347 C CA . ILE B 1 55 ? 8.375 13.781 1.844 1 97.44 55 ILE B CA 1
ATOM 1348 C C . ILE B 1 55 ? 8.133 14.031 3.33 1 97.44 55 ILE B C 1
ATOM 1350 O O . ILE B 1 55 ? 8.414 15.125 3.834 1 97.44 55 ILE B O 1
ATOM 1354 N N . LEU B 1 56 ? 7.637 13.055 4.023 1 97.25 56 LEU B N 1
ATOM 1355 C CA . LEU B 1 56 ? 7.375 13.172 5.453 1 97.25 56 LEU B CA 1
ATOM 1356 C C . LEU B 1 56 ? 8.633 13.586 6.207 1 97.25 56 LEU B C 1
ATOM 1358 O O . LEU B 1 56 ? 8.57 14.398 7.129 1 97.25 56 LEU B O 1
ATOM 1362 N N . SER B 1 57 ? 9.75 13 5.84 1 96.31 57 SER B N 1
ATOM 1363 C CA . SER B 1 57 ? 11.008 13.289 6.512 1 96.31 57 SER B CA 1
ATOM 1364 C C . SER B 1 57 ? 11.406 14.75 6.328 1 96.31 57 SER B C 1
ATOM 1366 O O . SER B 1 57 ? 12.148 15.305 7.145 1 96.31 57 SER B O 1
ATOM 1368 N N . LYS B 1 58 ? 10.961 15.359 5.266 1 96.06 58 LYS B N 1
ATOM 1369 C CA . LYS B 1 58 ? 11.219 16.781 5.051 1 96.06 58 LYS B CA 1
ATOM 1370 C C . LYS B 1 58 ? 10.258 17.641 5.859 1 96.06 58 LYS B C 1
ATOM 1372 O O . LYS B 1 58 ? 10.625 18.719 6.332 1 96.06 58 LYS B O 1
ATOM 1377 N N . VAL B 1 59 ? 9.078 17.219 6.02 1 94.94 59 VAL B N 1
ATOM 1378 C CA . VAL B 1 59 ? 8.031 17.938 6.746 1 94.94 59 VAL B CA 1
ATOM 1379 C C . VAL B 1 59 ? 8.289 17.844 8.25 1 94.94 59 VAL B C 1
ATOM 1381 O O . VAL B 1 59 ? 8.055 18.812 8.984 1 94.94 59 VAL B O 1
ATOM 1384 N N . LEU B 1 60 ? 8.742 16.688 8.703 1 94.69 60 LEU B N 1
ATOM 1385 C CA . LEU B 1 60 ? 9.102 16.438 10.102 1 94.69 60 LEU B CA 1
ATOM 1386 C C . LEU B 1 60 ? 10.555 16 10.211 1 94.69 60 LEU B C 1
ATOM 1388 O O . LEU B 1 60 ? 10.836 14.82 10.414 1 94.69 60 LEU B O 1
ATOM 1392 N N . PRO B 1 61 ? 11.469 16.906 10.25 1 92.5 61 PRO B N 1
ATOM 1393 C CA . PRO B 1 61 ? 12.891 16.578 10.102 1 92.5 61 PRO B CA 1
ATOM 1394 C C . PRO B 1 61 ? 13.438 15.781 11.281 1 92.5 61 PRO B C 1
ATOM 1396 O O . PRO B 1 61 ? 14.422 15.062 11.133 1 92.5 61 PRO B O 1
ATOM 1399 N N . HIS B 1 62 ? 12.852 15.766 12.5 1 93.25 62 HIS B N 1
ATOM 1400 C CA . HIS B 1 62 ? 13.391 15.047 13.648 1 93.25 62 HIS B CA 1
ATOM 1401 C C . HIS B 1 62 ? 12.617 13.758 13.898 1 93.25 62 HIS B C 1
ATOM 1403 O O . HIS B 1 62 ? 12.891 13.039 14.867 1 93.25 62 HIS B O 1
ATOM 1409 N N . PHE B 1 63 ? 11.734 13.398 12.984 1 94.44 63 PHE B N 1
ATOM 1410 C CA . PHE B 1 63 ? 10.938 12.188 13.078 1 94.44 63 PHE B CA 1
ATOM 1411 C C . PHE B 1 63 ? 11.805 10.953 12.852 1 94.44 63 PHE B C 1
ATOM 1413 O O . PHE B 1 63 ? 12.586 10.906 11.898 1 94.44 63 PHE B O 1
ATOM 1420 N N . PRO B 1 64 ? 11.82 9.922 13.773 1 96.31 64 PRO B N 1
ATOM 1421 C CA . PRO B 1 64 ? 12.633 8.719 13.586 1 96.31 64 PRO B CA 1
ATOM 1422 C C . PRO B 1 64 ? 12.086 7.805 12.492 1 96.31 64 PRO B C 1
ATOM 1424 O O . PRO B 1 64 ? 11.32 6.883 12.781 1 96.31 64 PRO B O 1
ATOM 1427 N N . ILE B 1 65 ? 12.578 7.98 11.359 1 96.5 65 ILE B N 1
ATOM 1428 C CA . ILE B 1 65 ? 11.945 7.348 10.211 1 96.5 65 ILE B CA 1
ATOM 1429 C C . ILE B 1 65 ? 12.961 6.477 9.469 1 96.5 65 ILE B C 1
ATOM 1431 O O . ILE B 1 65 ? 12.602 5.734 8.555 1 96.5 65 ILE B O 1
ATOM 1435 N N . LYS B 1 66 ? 14.234 6.438 9.852 1 97.25 66 LYS B N 1
ATOM 1436 C CA . LYS B 1 66 ? 15.32 5.805 9.109 1 97.25 66 LYS B CA 1
ATOM 1437 C C . LYS B 1 66 ? 15.117 4.293 9.023 1 97.25 66 LYS B C 1
ATOM 1439 O O . LYS B 1 66 ? 15.336 3.695 7.965 1 97.25 66 LYS B O 1
ATOM 1444 N N . LEU B 1 67 ? 14.758 3.723 10.102 1 98.44 67 LEU B N 1
ATOM 1445 C CA . LEU B 1 67 ? 14.594 2.273 10.125 1 98.44 67 LEU B CA 1
ATOM 1446 C C . LEU B 1 67 ? 13.461 1.839 9.195 1 98.44 67 LEU B C 1
ATOM 1448 O O . LEU B 1 67 ? 13.555 0.793 8.547 1 98.44 67 LEU B O 1
ATOM 1452 N N . SER B 1 68 ? 12.352 2.568 9.156 1 98.75 68 SER B N 1
ATOM 1453 C CA . SER B 1 68 ? 11.273 2.266 8.227 1 98.75 68 SER B CA 1
ATOM 1454 C C . SER B 1 68 ? 11.766 2.27 6.781 1 98.75 68 SER B C 1
ATOM 1456 O O . SER B 1 68 ? 11.461 1.357 6.012 1 98.75 68 SER B O 1
ATOM 1458 N N . PHE B 1 69 ? 12.578 3.268 6.398 1 98.69 69 PHE B N 1
ATOM 1459 C CA . PHE B 1 69 ? 13.156 3.342 5.062 1 98.69 69 PHE B CA 1
ATOM 1460 C C . PHE B 1 69 ? 13.938 2.07 4.738 1 98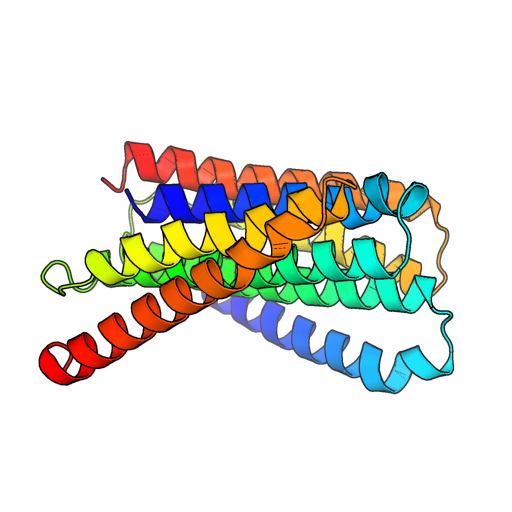.69 69 PHE B C 1
ATOM 1462 O O . PHE B 1 69 ? 13.719 1.453 3.693 1 98.69 69 PHE B O 1
ATOM 1469 N N . LEU B 1 70 ? 14.789 1.714 5.602 1 98.75 70 LEU B N 1
ATOM 1470 C CA . LEU B 1 70 ? 15.711 0.611 5.355 1 98.75 70 LEU B CA 1
ATOM 1471 C C . LEU B 1 70 ? 14.961 -0.71 5.238 1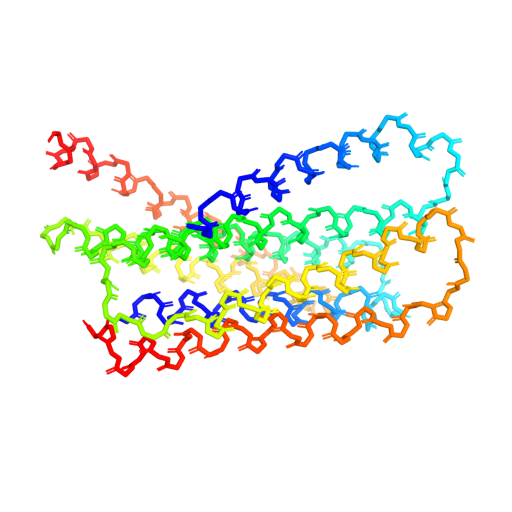 98.75 70 LEU B C 1
ATOM 1473 O O . LEU B 1 70 ? 15.203 -1.49 4.316 1 98.75 70 LEU B O 1
ATOM 1477 N N . LEU B 1 71 ? 14.078 -0.955 6.145 1 98.88 71 LEU B N 1
ATOM 1478 C CA . LEU B 1 71 ? 13.336 -2.213 6.156 1 98.88 71 LEU B CA 1
ATOM 1479 C C . LEU B 1 71 ? 12.484 -2.35 4.898 1 98.88 71 LEU B C 1
ATOM 1481 O O . LEU B 1 71 ? 12.469 -3.406 4.262 1 98.88 71 LEU B O 1
ATOM 1485 N N . ILE B 1 72 ? 11.766 -1.306 4.566 1 98.88 72 ILE B N 1
ATOM 1486 C CA . ILE B 1 72 ? 10.891 -1.358 3.398 1 98.88 72 ILE B CA 1
ATOM 1487 C C . ILE B 1 72 ? 11.727 -1.514 2.131 1 98.88 72 ILE B C 1
ATOM 1489 O O . ILE B 1 72 ? 11.406 -2.322 1.26 1 98.88 72 ILE B O 1
ATOM 1493 N N . GLN B 1 73 ? 12.844 -0.822 2.002 1 98.81 73 GLN B N 1
ATOM 1494 C CA . GLN B 1 73 ? 13.703 -0.919 0.825 1 98.81 73 GLN B CA 1
ATOM 1495 C C . GLN B 1 73 ? 14.281 -2.322 0.68 1 98.81 73 GLN B C 1
ATOM 1497 O O . GLN B 1 73 ? 14.266 -2.9 -0.409 1 98.81 73 GLN B O 1
ATOM 1502 N N . ILE B 1 74 ? 14.812 -2.846 1.711 1 98.81 74 ILE B N 1
ATOM 1503 C CA . ILE B 1 74 ? 15.367 -4.195 1.674 1 98.81 74 ILE B CA 1
ATOM 1504 C C . ILE B 1 74 ? 14.25 -5.203 1.388 1 98.81 74 ILE B C 1
ATOM 1506 O O . ILE B 1 74 ? 14.453 -6.172 0.652 1 98.81 74 ILE B O 1
ATOM 1510 N N . GLY B 1 75 ? 13.117 -4.945 1.991 1 98.56 75 GLY B N 1
ATOM 1511 C CA . GLY B 1 75 ? 11.953 -5.781 1.719 1 98.56 75 GLY B CA 1
ATOM 1512 C C . GLY B 1 75 ? 11.578 -5.816 0.25 1 98.56 75 GLY B C 1
ATOM 1513 O O . GLY B 1 75 ? 11.266 -6.879 -0.29 1 98.56 75 GLY B O 1
ATOM 1514 N N . ILE B 1 76 ? 11.586 -4.695 -0.393 1 98.62 76 ILE B N 1
ATOM 1515 C CA . ILE B 1 76 ? 11.32 -4.617 -1.825 1 98.62 76 ILE B CA 1
ATOM 1516 C C . ILE B 1 76 ? 12.281 -5.531 -2.58 1 98.62 76 ILE B C 1
ATOM 1518 O O . ILE B 1 76 ? 11.867 -6.312 -3.438 1 98.62 76 ILE B O 1
ATOM 1522 N N . LEU B 1 77 ? 13.516 -5.449 -2.258 1 98.38 77 LEU B N 1
ATOM 1523 C CA . LEU B 1 77 ? 14.523 -6.211 -2.982 1 98.38 77 LEU B CA 1
ATOM 1524 C C . LEU B 1 77 ? 14.312 -7.707 -2.801 1 98.38 77 LEU B C 1
ATOM 1526 O O . LEU B 1 77 ? 14.336 -8.469 -3.773 1 98.38 77 LEU B O 1
ATOM 1530 N N . PHE B 1 78 ? 14.07 -8.109 -1.621 1 97.94 78 PHE B N 1
ATOM 1531 C CA . PHE B 1 78 ? 13.938 -9.539 -1.352 1 97.94 78 PHE B CA 1
ATOM 1532 C C . PHE B 1 78 ? 12.594 -10.055 -1.854 1 97.94 78 PHE B C 1
ATOM 1534 O O . PHE B 1 78 ? 12.516 -11.141 -2.428 1 97.94 78 PHE B O 1
ATOM 1541 N N . PHE B 1 79 ? 11.555 -9.375 -1.558 1 97.56 79 PHE B N 1
ATOM 1542 C CA . PHE B 1 79 ? 10.219 -9.812 -1.941 1 97.56 79 PHE B CA 1
ATOM 1543 C C . PHE B 1 79 ? 10.055 -9.781 -3.457 1 97.56 79 PHE B C 1
ATOM 1545 O O . PHE B 1 79 ? 9.859 -10.828 -4.086 1 97.56 79 PHE B O 1
ATOM 1552 N N . CYS B 1 80 ? 10.141 -8.586 -4.07 1 97.69 80 CYS B N 1
ATOM 1553 C CA . CYS B 1 80 ? 9.938 -8.422 -5.504 1 97.69 80 CYS B CA 1
ATOM 1554 C C . CYS B 1 80 ? 11.047 -9.086 -6.297 1 97.69 80 CYS B C 1
ATOM 1556 O O . CYS B 1 80 ? 10.797 -9.719 -7.324 1 97.69 80 CYS B O 1
ATOM 1558 N N . GLY B 1 81 ? 12.297 -8.922 -5.832 1 97.25 81 GLY B N 1
ATOM 1559 C CA . GLY B 1 81 ? 13.414 -9.523 -6.531 1 97.25 81 GLY B CA 1
ATOM 1560 C C . GLY B 1 81 ? 13.281 -11.031 -6.688 1 97.25 81 GLY B C 1
ATOM 1561 O O . GLY B 1 81 ? 13.508 -11.57 -7.773 1 97.25 81 GLY B O 1
ATOM 1562 N N . SER B 1 82 ? 12.906 -11.711 -5.598 1 96.75 82 SER B N 1
ATOM 1563 C CA . SER B 1 82 ? 12.758 -13.164 -5.664 1 96.75 82 SER B CA 1
ATOM 1564 C C . SER B 1 82 ? 11.641 -13.562 -6.617 1 96.75 82 SER B C 1
ATOM 1566 O O . SER B 1 82 ? 11.781 -14.516 -7.383 1 96.75 82 SER B O 1
ATOM 1568 N N . LEU B 1 83 ? 10.562 -12.852 -6.645 1 96.06 83 LEU B N 1
ATOM 1569 C CA . LEU B 1 83 ? 9.438 -13.156 -7.523 1 96.06 83 LEU B CA 1
ATOM 1570 C C . LEU B 1 83 ? 9.812 -12.922 -8.984 1 96.06 83 LEU B C 1
ATOM 1572 O O . LEU B 1 83 ? 9.438 -13.711 -9.859 1 96.06 83 LEU B O 1
ATOM 1576 N N . TYR B 1 84 ? 10.539 -11.812 -9.227 1 96.69 84 TYR B N 1
ATOM 1577 C CA . TYR B 1 84 ? 10.977 -11.562 -10.586 1 96.69 84 TYR B CA 1
ATOM 1578 C C . TYR B 1 84 ? 11.883 -12.68 -11.086 1 96.69 84 TYR B C 1
ATOM 1580 O O . TYR B 1 84 ? 11.727 -13.164 -12.211 1 96.69 84 TYR B O 1
ATOM 1588 N N . ILE B 1 85 ? 12.805 -13.039 -10.281 1 96.12 85 ILE B N 1
ATOM 1589 C CA . ILE B 1 85 ? 13.758 -14.078 -10.656 1 96.12 85 ILE B CA 1
ATOM 1590 C C . ILE B 1 85 ? 13.031 -15.398 -10.883 1 96.12 85 ILE B C 1
ATOM 1592 O O . ILE B 1 85 ? 13.312 -16.109 -11.852 1 96.12 85 ILE B O 1
ATOM 1596 N N . MET B 1 86 ? 12.094 -15.734 -10.039 1 94.62 86 MET B N 1
ATOM 1597 C CA . MET B 1 86 ? 11.297 -16.953 -10.219 1 94.62 86 MET B CA 1
ATOM 1598 C C . MET B 1 86 ? 10.477 -16.875 -11.508 1 94.62 86 MET B C 1
ATOM 1600 O O . MET B 1 86 ? 10.359 -17.875 -12.227 1 94.62 86 MET B O 1
ATOM 1604 N N . ALA B 1 87 ? 9.953 -15.797 -11.781 1 94.75 87 ALA B N 1
ATOM 1605 C CA . ALA B 1 87 ? 9.133 -15.609 -12.984 1 94.75 87 ALA B CA 1
ATOM 1606 C C . ALA B 1 87 ? 9.969 -15.805 -14.242 1 94.75 87 ALA B C 1
ATOM 1608 O O . ALA B 1 87 ? 9.438 -16.172 -15.297 1 94.75 87 ALA B O 1
ATOM 1609 N N . LEU B 1 88 ? 11.266 -15.594 -14.156 1 94.81 88 LEU B N 1
ATOM 1610 C CA . LEU B 1 88 ? 12.164 -15.742 -15.297 1 94.81 88 LEU B CA 1
ATOM 1611 C C . LEU B 1 88 ? 12.609 -17.188 -15.461 1 94.81 88 LEU B C 1
ATOM 1613 O O . LEU B 1 88 ? 13.398 -17.5 -16.359 1 94.81 88 LEU B O 1
ATOM 1617 N N . GLY B 1 89 ? 12.164 -18.094 -14.508 1 91.62 89 GLY B N 1
ATOM 1618 C CA . GLY B 1 89 ? 12.406 -19.516 -14.688 1 91.62 89 GLY B CA 1
ATOM 1619 C C . GLY B 1 89 ? 13.508 -20.047 -13.781 1 91.62 89 GLY B C 1
ATOM 1620 O O . GLY B 1 89 ? 13.906 -21.203 -13.906 1 91.62 89 GLY B O 1
ATOM 1621 N N . LEU B 1 90 ? 14 -19.234 -12.984 1 89.81 90 LEU B N 1
ATOM 1622 C CA . LEU B 1 90 ? 15.016 -19.703 -12.047 1 89.81 90 LEU B CA 1
ATOM 1623 C C . LEU B 1 90 ? 14.383 -20.547 -10.938 1 89.81 90 LEU B C 1
ATOM 1625 O O . LEU B 1 90 ? 13.164 -20.531 -10.766 1 89.81 90 LEU B O 1
ATOM 1629 N N . PRO B 1 91 ? 15.195 -21.375 -10.242 1 90.19 91 PRO B N 1
ATOM 1630 C CA . PRO B 1 91 ? 14.648 -22.391 -9.328 1 90.19 91 PRO B CA 1
ATOM 1631 C C . PRO B 1 91 ? 13.664 -21.812 -8.32 1 90.19 91 PRO B C 1
ATOM 1633 O O . PRO B 1 91 ? 13.883 -20.703 -7.801 1 90.19 91 PRO B O 1
ATOM 1636 N N . ARG B 1 92 ? 12.68 -22.562 -7.941 1 88.81 92 ARG B N 1
ATOM 1637 C CA . ARG B 1 92 ? 11.555 -22.156 -7.105 1 88.81 92 ARG B CA 1
ATOM 1638 C C . ARG B 1 92 ? 11.969 -22.078 -5.637 1 88.81 92 ARG B C 1
ATOM 1640 O O . ARG B 1 92 ? 11.266 -21.469 -4.824 1 88.81 92 ARG B O 1
ATOM 1647 N N . ILE B 1 93 ? 13.133 -22.672 -5.34 1 88.75 93 ILE B N 1
ATOM 1648 C CA . ILE B 1 93 ? 13.609 -22.609 -3.961 1 88.75 93 ILE B CA 1
ATOM 1649 C C . ILE B 1 93 ? 13.828 -21.156 -3.553 1 88.75 93 ILE B C 1
ATOM 1651 O O . ILE B 1 93 ? 13.766 -20.812 -2.367 1 88.75 93 ILE B O 1
ATOM 1655 N N . LEU B 1 94 ? 13.953 -20.281 -4.492 1 88.75 94 LEU B N 1
ATOM 1656 C CA . LEU B 1 94 ? 14.086 -18.844 -4.238 1 88.75 94 LEU B CA 1
ATOM 1657 C C . LEU B 1 94 ? 12.812 -18.281 -3.627 1 88.75 94 LEU B C 1
ATOM 1659 O O . LEU B 1 94 ? 12.828 -17.203 -3.025 1 88.75 94 LEU B O 1
ATOM 1663 N N . GLY B 1 95 ? 11.766 -19.031 -3.783 1 88.81 95 GLY B N 1
ATOM 1664 C CA . GLY B 1 95 ? 10.5 -18.625 -3.199 1 88.81 95 GLY B CA 1
ATOM 1665 C C . GLY B 1 95 ? 10.539 -18.531 -1.686 1 88.81 95 GLY B C 1
ATOM 1666 O O . GLY B 1 95 ? 9.719 -17.844 -1.078 1 88.81 95 GLY B O 1
ATOM 1667 N N . ALA B 1 96 ? 11.5 -19.203 -1.128 1 91.75 96 ALA B N 1
ATOM 1668 C CA . ALA B 1 96 ? 11.656 -19.141 0.324 1 91.75 96 ALA B CA 1
ATOM 1669 C C . ALA B 1 96 ? 12.109 -17.75 0.776 1 91.75 96 ALA B C 1
ATOM 1671 O O . ALA B 1 96 ? 11.922 -17.391 1.938 1 91.75 96 ALA B O 1
ATOM 1672 N N . ILE B 1 97 ? 12.602 -17 -0.078 1 95.06 97 ILE B N 1
ATOM 1673 C CA . ILE B 1 97 ? 13.102 -15.656 0.198 1 95.06 97 ILE B CA 1
ATOM 1674 C C . ILE B 1 97 ? 11.945 -14.664 0.239 1 95.06 97 ILE B C 1
ATOM 1676 O O . ILE B 1 97 ? 11.992 -13.68 0.974 1 95.06 97 ILE B O 1
ATOM 1680 N N . THR B 1 98 ? 10.883 -14.891 -0.456 1 95.38 98 THR B N 1
ATOM 1681 C CA . THR B 1 98 ? 9.773 -13.961 -0.663 1 95.38 98 THR B CA 1
ATOM 1682 C C . THR B 1 98 ? 9.109 -13.609 0.665 1 95.38 98 THR B C 1
ATOM 1684 O O . THR B 1 98 ? 8.906 -12.43 0.97 1 95.38 98 THR B O 1
ATOM 1687 N N . PRO B 1 99 ? 8.883 -14.625 1.562 1 95.31 99 PRO B N 1
ATOM 1688 C CA . PRO B 1 99 ? 8.25 -14.258 2.832 1 95.31 99 PRO B CA 1
ATOM 1689 C C . PRO B 1 99 ? 9.156 -13.406 3.721 1 95.31 99 PRO B C 1
ATOM 1691 O O . PRO B 1 99 ? 8.664 -12.594 4.508 1 95.31 99 PRO B O 1
ATOM 1694 N N . ILE B 1 100 ? 10.375 -13.562 3.605 1 96.81 100 ILE B N 1
ATOM 1695 C CA . ILE B 1 100 ? 11.32 -12.734 4.344 1 96.81 100 ILE B CA 1
ATOM 1696 C C . ILE B 1 100 ? 11.172 -11.273 3.92 1 96.81 100 ILE B C 1
ATOM 1698 O O . ILE B 1 100 ? 11.094 -10.383 4.766 1 96.81 100 ILE B O 1
ATOM 1702 N N . GLY B 1 101 ? 11.141 -11.039 2.635 1 97.69 101 GLY B N 1
ATOM 1703 C CA . GLY B 1 101 ? 10.914 -9.695 2.137 1 97.69 101 GLY B CA 1
ATOM 1704 C C . GLY B 1 101 ? 9.602 -9.102 2.596 1 97.69 101 GLY B C 1
ATOM 1705 O O . GLY B 1 101 ? 9.547 -7.941 3.01 1 97.69 101 GLY B O 1
ATOM 1706 N N . GLY B 1 102 ? 8.562 -9.914 2.477 1 97.62 102 GLY B N 1
ATOM 1707 C CA . GLY B 1 102 ? 7.266 -9.477 2.969 1 97.62 102 GLY B CA 1
ATOM 1708 C C . GLY B 1 102 ? 7.281 -9.102 4.438 1 97.62 102 GLY B C 1
ATOM 1709 O O . GLY B 1 102 ? 6.707 -8.086 4.832 1 97.62 102 GLY B O 1
ATOM 1710 N N . ALA B 1 103 ? 7.93 -9.883 5.23 1 98.06 103 ALA B N 1
ATOM 1711 C CA . ALA B 1 103 ? 8.023 -9.617 6.668 1 98.06 103 ALA B CA 1
ATOM 1712 C C . ALA B 1 103 ? 8.773 -8.32 6.941 1 98.06 103 ALA B C 1
ATOM 1714 O O . ALA B 1 103 ? 8.422 -7.578 7.863 1 98.06 103 ALA B O 1
ATOM 1715 N N . LEU B 1 104 ? 9.781 -8.125 6.227 1 98.62 104 LEU B N 1
ATOM 1716 C CA . LEU B 1 104 ? 10.539 -6.887 6.387 1 98.62 104 LEU B CA 1
ATOM 1717 C C . LEU B 1 104 ? 9.672 -5.68 6.043 1 98.62 104 LEU B C 1
ATOM 1719 O O . LEU B 1 104 ? 9.711 -4.66 6.738 1 98.62 104 LEU B O 1
ATOM 1723 N N . MET B 1 105 ? 8.922 -5.77 4.961 1 98.69 105 MET B N 1
ATOM 1724 C CA . MET B 1 105 ? 8.023 -4.68 4.594 1 98.69 105 MET B CA 1
ATOM 1725 C C . MET B 1 105 ? 6.984 -4.441 5.688 1 98.69 105 MET B C 1
ATOM 1727 O O . MET B 1 105 ? 6.73 -3.297 6.07 1 98.69 105 MET B O 1
ATOM 1731 N N . ILE B 1 106 ? 6.414 -5.488 6.172 1 98.81 106 ILE B N 1
ATOM 1732 C CA . ILE B 1 106 ? 5.449 -5.383 7.266 1 98.81 106 ILE B CA 1
ATOM 1733 C C . ILE B 1 106 ? 6.102 -4.695 8.461 1 98.81 106 ILE B C 1
ATOM 1735 O O . ILE B 1 106 ? 5.539 -3.756 9.031 1 98.81 106 ILE B O 1
ATOM 1739 N N . ALA B 1 107 ? 7.227 -5.176 8.844 1 98.75 107 ALA B N 1
ATOM 1740 C CA . ALA B 1 107 ? 7.953 -4.594 9.969 1 98.75 107 ALA B CA 1
ATOM 1741 C C . ALA B 1 107 ? 8.219 -3.107 9.742 1 98.75 107 ALA B C 1
ATOM 1743 O O . ALA B 1 107 ? 8.102 -2.303 10.672 1 98.75 107 ALA B O 1
ATOM 1744 N N . GLY B 1 108 ? 8.602 -2.732 8.555 1 98.81 108 GLY B N 1
ATOM 1745 C CA . GLY B 1 108 ? 8.852 -1.335 8.234 1 98.81 108 GLY B CA 1
ATOM 1746 C C . GLY B 1 108 ? 7.637 -0.452 8.453 1 98.81 108 GLY B C 1
ATOM 1747 O O . GLY B 1 108 ? 7.746 0.633 9.031 1 98.81 108 GLY B O 1
ATOM 1748 N N . TRP B 1 109 ? 6.504 -0.891 8.008 1 98.81 109 TRP B N 1
ATOM 1749 C CA . TRP B 1 109 ? 5.273 -0.127 8.188 1 98.81 109 TRP B CA 1
ATOM 1750 C C . TRP B 1 109 ? 4.871 -0.091 9.664 1 98.81 109 TRP B C 1
ATOM 1752 O O . TRP B 1 109 ? 4.379 0.928 10.156 1 98.81 109 TRP B O 1
ATOM 1762 N N . LEU B 1 110 ? 5.09 -1.159 10.398 1 98.75 110 LEU B N 1
ATOM 1763 C CA . LEU B 1 110 ? 4.75 -1.192 11.812 1 98.75 110 LEU B CA 1
ATOM 1764 C C . LEU B 1 110 ? 5.66 -0.264 12.617 1 98.75 110 LEU B C 1
ATOM 1766 O O . LEU B 1 110 ? 5.219 0.361 13.578 1 98.75 110 LEU B O 1
ATOM 1770 N N . VAL B 1 111 ? 6.887 -0.284 12.289 1 98.62 111 VAL B N 1
ATOM 1771 C CA . VAL B 1 111 ? 7.805 0.659 12.922 1 98.62 111 VAL B CA 1
ATOM 1772 C C . VAL B 1 111 ? 7.309 2.086 12.695 1 98.62 111 VAL B C 1
ATOM 1774 O O . VAL B 1 111 ? 7.312 2.902 13.625 1 98.62 111 VAL B O 1
ATOM 1777 N N . LEU B 1 112 ? 6.93 2.443 11.453 1 98.38 112 LEU B N 1
ATOM 1778 C CA . LEU B 1 112 ? 6.371 3.766 11.188 1 98.38 112 LEU B CA 1
ATOM 1779 C C . LEU B 1 112 ? 5.145 4.023 12.055 1 98.38 112 LEU B C 1
ATOM 1781 O O . LEU B 1 112 ? 5.004 5.102 12.633 1 98.38 112 LEU B O 1
ATOM 1785 N N . ALA B 1 113 ? 4.25 3.066 12.094 1 98.25 113 ALA B N 1
ATOM 1786 C CA . ALA B 1 113 ? 3.039 3.221 12.898 1 98.25 113 ALA B CA 1
ATOM 1787 C C . ALA B 1 113 ? 3.381 3.516 14.352 1 98.25 113 ALA B C 1
ATOM 1789 O O . ALA B 1 113 ? 2.818 4.434 14.953 1 98.25 113 ALA B O 1
ATOM 1790 N N . TRP B 1 114 ? 4.273 2.709 14.883 1 97.5 114 TRP B N 1
ATOM 1791 C CA . TRP B 1 114 ? 4.699 2.867 16.266 1 97.5 114 TRP B CA 1
ATOM 1792 C C . TRP B 1 114 ? 5.273 4.262 16.5 1 97.5 114 TRP B C 1
ATOM 1794 O O . TRP B 1 114 ? 4.883 4.945 17.453 1 97.5 114 TRP B O 1
ATOM 1804 N N . ASN B 1 115 ? 6.16 4.691 15.68 1 96.81 115 ASN B N 1
ATOM 1805 C CA . ASN B 1 115 ? 6.789 6.004 15.828 1 96.81 115 ASN B CA 1
ATOM 1806 C C . ASN B 1 115 ? 5.777 7.133 15.648 1 96.81 115 ASN B C 1
ATOM 1808 O O . ASN B 1 115 ? 5.871 8.164 16.312 1 96.81 115 ASN B O 1
ATOM 1812 N N . ALA B 1 116 ? 4.906 6.926 14.703 1 96 116 ALA B N 1
ATOM 1813 C CA . ALA B 1 116 ? 3.885 7.945 14.492 1 96 116 ALA B CA 1
ATOM 1814 C C . ALA B 1 116 ? 3 8.102 15.727 1 96 116 ALA B C 1
ATOM 1816 O O . ALA B 1 116 ? 2.633 9.219 16.094 1 96 116 ALA B O 1
ATOM 1817 N N . PHE B 1 117 ? 2.627 7.012 16.359 1 94.88 117 PHE B N 1
ATOM 1818 C CA . PHE B 1 117 ? 1.845 7.066 17.594 1 94.88 117 PHE B CA 1
ATOM 1819 C C . PHE B 1 117 ? 2.607 7.805 18.688 1 94.88 117 PHE B C 1
ATOM 1821 O O . PHE B 1 117 ? 2.012 8.531 19.484 1 94.88 117 PHE B O 1
ATOM 1828 N N . LYS B 1 118 ? 3.85 7.762 18.672 1 94.12 118 LYS B N 1
ATOM 1829 C CA . LYS B 1 118 ? 4.672 8.297 19.75 1 94.12 118 LYS B CA 1
ATOM 1830 C C . LYS B 1 118 ? 5.074 9.742 19.469 1 94.12 118 LYS B C 1
ATOM 1832 O O . LYS B 1 118 ? 5.125 10.562 20.391 1 94.12 118 LYS B O 1
ATOM 1837 N N . TYR B 1 119 ? 5.34 10.016 18.203 1 89.56 119 TYR B N 1
ATOM 1838 C CA . TYR B 1 119 ? 6.055 11.266 17.953 1 89.56 119 TYR B CA 1
ATOM 1839 C C . TYR B 1 119 ? 5.262 12.172 17.016 1 89.56 119 TYR B C 1
ATOM 1841 O O . TYR B 1 119 ? 5.59 13.352 16.859 1 89.56 119 TYR B O 1
ATOM 1849 N N . ALA B 1 120 ? 4.355 11.609 16.281 1 76.62 120 ALA B N 1
ATOM 1850 C CA . ALA B 1 120 ? 3.68 12.43 15.281 1 76.62 120 ALA B CA 1
ATOM 1851 C C . ALA B 1 120 ? 2.219 12.664 15.656 1 76.62 120 ALA B C 1
ATOM 1853 O O . ALA B 1 120 ? 1.353 12.75 14.781 1 76.62 120 ALA B O 1
ATOM 1854 N N . LYS B 1 121 ? 1.978 12.914 16.938 1 70.69 121 LYS B N 1
ATOM 1855 C CA . LYS B 1 121 ? 0.615 13.117 17.422 1 70.69 121 LYS B CA 1
ATOM 1856 C C . LYS B 1 121 ? -0.043 14.312 16.75 1 70.69 121 LYS B C 1
ATOM 1858 O O . LYS B 1 121 ? 0.636 15.266 16.359 1 70.69 121 LYS B O 1
#

InterPro domains:
  IPR006696 Protein of unknown function DUF423 [PF04241] (16-102)
  IPR006696 Protein of unknown function DUF423 [PTHR43461] (2-113)

Radius of gyration: 18.27 Å; Cα contacts (8 Å, |Δi|>4): 336; chains: 2; bounding box: 44×52×45 Å

Nearest PDB structures (foldseek):
  7kr5-assembly1_A  TM=5.272E-01  e=2.519E+00  Drosophila melanogaster
  7kr5-assembly1_A  TM=5.310E-01  e=1.369E+00  Drosophila melanogaster
  1x8z-assembly2_C  TM=4.093E-01  e=9.402E+00  Arabidopsis thaliana

Foldseek 3Di:
DQLVVLVVLQVVLVVLVVCLVPPLVVPFDPVLSVLSVVLSVLSNVLSVVSNVVVVVCVVPVVQPQVQLSVLLVVLNCQQSVLSNCVSVPPDCVSVVSNVVSVVSNVVSVVVVVVSCVPPVD/DQLVVLVVLQVVLVVLVVCLVPPLVVPFDPVLSVLSVVLSVLSNVLSVVSNVLVVVCVVVVVQPQVLLSVLLVVLSCQQSVLSNCVSVPPDCVSVVSNVVSVVSNVVSVVVVVVSCVVPVD